Protein AF-A0A7S0CGD3-F1 (afdb_monomer)

Nearest PDB structures (foldseek):
  7r5j-assembly1_H0  TM=9.136E-01  e=5.648E-04  Homo sapiens

InterPro domains:
  IPR024864 Nucleoporin Nup54/Nup57/Nup44 [PTHR13000] (6-231)
  IPR025712 Nucleoporin Nup54, alpha-helical domain [PF13874] (121-231)

Radius of gyration: 40.51 Å; Cα contacts (8 Å, |Δi|>4): 78; chains: 1; bounding box: 110×52×101 Å

Organism: NCBI:txid420281

Mean predicted aligned error: 19.13 Å

Solvent-accessible surface area (backbone atoms only — not comparable to full-atom values): 14621 Å² total; per-residue (Å²): 137,85,85,85,88,85,89,81,89,81,85,83,82,87,81,84,87,88,90,81,83,90,80,84,90,82,82,88,86,86,87,83,92,80,84,87,78,93,67,73,64,68,62,56,55,54,52,52,51,53,54,52,51,50,50,53,51,52,51,51,52,51,50,51,53,51,50,51,51,50,49,50,57,60,68,69,49,79,82,76,82,65,81,85,59,99,79,70,66,65,77,80,64,90,49,61,45,81,44,76,44,55,39,82,84,38,83,89,53,56,44,70,40,41,71,69,68,76,44,81,79,58,88,72,56,55,72,65,62,51,53,49,45,64,73,67,47,94,44,62,81,52,39,38,77,40,81,38,60,46,67,66,50,48,49,55,48,51,52,52,52,51,54,50,51,53,52,52,50,55,52,52,52,52,50,52,48,52,51,52,52,49,54,52,49,50,53,54,51,53,52,52,52,50,51,52,52,51,50,51,54,51,51,51,52,52,49,52,54,50,53,51,53,52,49,54,63,71,46,60,93,53,80,88,51,74,74,66,76,78,109

Secondary structure (DSSP, 8-state):
-PPPP-----------------------------PPP---HHHHHHHHHHHHHHHHHHHHHHHHHHHHHHHHHHHSS--------TT------TTEEEEEEEGGG-TTS-HHHHHTTSS---TTS-HHHHHHHHHT-S-TTTEEEEEEEHHHHHHHHHHHHHHHHHHHHHHHHHHHHHHHHHHHHHHHHHHHHHHHHHHHHHHHHHHHHHHHHHHHHHTTTSPPPHHHH--

Foldseek 3Di:
DDDDDDDDDDDDDDDDDDDDDDDDDDDDDDDDDDDDDPDDVVVVVVVVVVVVVVVVVVVVVVVVVVVVVVVCVVVVPDPPPDPDPPPDQPPDQVQKDKDKDFVVVPVVDQLVCLLVVNDDDDSNDDPVNSVVSSVPPPDSHTIDIDIQGDDVSVVVVVVVVVVVVVVVVVVVVVVVVVVVVVVVVVVVVVVVVVVVVVVVVVVVVVVVVVVVVVVCVVCPPPPDDPVNVVD

Sequence (231 aa):
PAPPSGLFGAPAIAAGMFGAAAATPAATQLQPQGALPSYNYAASYQLEQMHAEQRKQQEAAGLQASLSKLHAAYTATPTTITPPTPNATVPDSRFQAMVYDPSQSHPHLNPTNIAAGIEGRPPHVTPQAWSQSLATNPDPLTLLPICLVGANALQTRIASQQEQALVLKSYLEKLREAVGQLQQSTRGSEVMVGEIQEEGSRGRRRLLTVMKKVEVLRCLNLPLTQGEMEL

Structure (mmCIF, N/CA/C/O backbone):
data_AF-A0A7S0CGD3-F1
#
_entry.id   AF-A0A7S0CGD3-F1
#
loop_
_atom_site.group_PDB
_atom_site.id
_atom_site.type_symbol
_atom_site.label_atom_id
_atom_site.label_alt_id
_atom_site.label_comp_id
_atom_site.label_asym_id
_atom_site.label_entity_id
_atom_site.label_seq_id
_atom_site.pdbx_PDB_ins_code
_atom_site.Cartn_x
_atom_site.Cartn_y
_atom_site.Cartn_z
_atom_site.occupancy
_atom_site.B_iso_or_equiv
_atom_site.auth_seq_id
_atom_site.auth_comp_id
_atom_site.auth_asym_id
_atom_site.auth_atom_id
_atom_site.pdbx_PDB_model_num
ATOM 1 N N . PRO A 1 1 ? 23.145 14.291 26.134 1.00 42.84 1 PRO A N 1
ATOM 2 C CA . PRO A 1 1 ? 23.072 14.781 24.735 1.00 42.84 1 PRO A CA 1
ATOM 3 C C . PRO A 1 1 ? 23.475 13.632 23.808 1.00 42.84 1 PRO A C 1
ATOM 5 O O . PRO A 1 1 ? 24.596 13.147 23.910 1.00 42.84 1 PRO A O 1
ATOM 8 N N . ALA A 1 2 ? 22.521 13.111 23.038 1.00 43.41 2 ALA A N 1
ATOM 9 C CA . ALA A 1 2 ? 22.690 11.946 22.172 1.00 43.41 2 ALA A CA 1
ATOM 10 C C . ALA A 1 2 ? 23.384 12.313 20.845 1.00 43.41 2 ALA A C 1
ATOM 12 O O . ALA A 1 2 ? 23.150 13.417 20.349 1.00 43.41 2 ALA A O 1
ATOM 13 N N . PRO A 1 3 ? 24.178 11.414 20.235 1.00 57.06 3 PRO A N 1
ATOM 14 C CA . PRO A 1 3 ? 24.575 11.548 18.840 1.00 57.06 3 PRO A CA 1
ATOM 15 C C . PRO A 1 3 ? 23.521 10.931 17.891 1.00 57.06 3 PRO A C 1
ATOM 17 O O . PRO A 1 3 ? 22.864 9.951 18.254 1.00 57.06 3 PRO A O 1
ATOM 20 N N . PRO A 1 4 ? 23.347 11.495 16.681 1.00 60.84 4 PRO A N 1
ATOM 21 C CA . PRO A 1 4 ? 22.324 11.088 15.729 1.00 60.84 4 PRO A CA 1
ATOM 22 C C . PRO A 1 4 ? 22.743 9.892 14.864 1.00 60.84 4 PRO A C 1
ATOM 24 O O . PRO A 1 4 ? 23.895 9.718 14.472 1.00 60.84 4 PRO A O 1
ATOM 27 N N . SER A 1 5 ? 21.730 9.101 14.545 1.00 52.91 5 SER A N 1
ATOM 28 C CA . SER A 1 5 ? 21.680 7.951 13.650 1.00 52.91 5 SER A CA 1
ATOM 29 C C . SER A 1 5 ? 21.994 8.289 12.185 1.00 52.91 5 SER A C 1
ATOM 31 O O . SER A 1 5 ? 21.310 9.105 11.570 1.00 52.91 5 SER A O 1
ATOM 33 N N . GLY A 1 6 ? 22.980 7.584 11.619 1.00 48.28 6 GLY A N 1
ATOM 34 C CA . GLY A 1 6 ? 23.249 7.482 10.184 1.00 48.28 6 GLY A CA 1
ATOM 35 C C . GLY A 1 6 ? 22.645 6.198 9.614 1.00 48.28 6 GLY A C 1
ATOM 36 O O . GLY A 1 6 ? 23.091 5.093 9.907 1.00 48.28 6 GLY A O 1
ATOM 37 N N . LEU A 1 7 ? 21.595 6.388 8.826 1.00 61.97 7 LEU A N 1
ATOM 38 C CA . LEU A 1 7 ? 20.806 5.421 8.075 1.00 61.97 7 LEU A CA 1
ATOM 39 C C . LEU A 1 7 ? 21.461 5.221 6.697 1.00 61.97 7 LEU A C 1
ATOM 41 O O . LEU A 1 7 ? 21.345 6.135 5.898 1.00 61.97 7 LEU A O 1
ATOM 45 N N . PHE A 1 8 ? 22.154 4.103 6.430 1.00 45.03 8 PHE A N 1
ATOM 46 C CA . PHE A 1 8 ? 22.307 3.449 5.106 1.00 45.03 8 PHE A CA 1
ATOM 47 C C . PHE A 1 8 ? 23.298 2.263 5.188 1.00 45.03 8 PHE A C 1
ATOM 49 O O . PHE A 1 8 ? 24.471 2.454 5.489 1.00 45.03 8 PHE A O 1
ATOM 56 N N . GLY A 1 9 ? 22.830 1.056 4.840 1.00 40.91 9 GLY A N 1
ATOM 57 C CA . GLY A 1 9 ? 23.658 -0.038 4.308 1.00 40.91 9 GLY A CA 1
ATOM 58 C C . GLY A 1 9 ? 24.144 -1.121 5.283 1.00 40.91 9 GLY A C 1
ATOM 59 O O . GLY A 1 9 ? 25.171 -0.967 5.930 1.00 40.91 9 GLY A O 1
ATOM 60 N N . ALA A 1 10 ? 23.494 -2.288 5.262 1.00 42.44 10 ALA A N 1
ATOM 61 C CA . ALA A 1 10 ? 24.144 -3.562 5.575 1.00 42.44 10 ALA A CA 1
ATOM 62 C C . ALA A 1 10 ? 23.732 -4.607 4.519 1.00 42.44 10 ALA A C 1
ATOM 64 O O . ALA A 1 10 ? 22.531 -4.779 4.297 1.00 42.44 10 ALA A O 1
ATOM 65 N N . PRO A 1 11 ? 24.674 -5.298 3.849 1.00 48.03 11 PRO A N 1
ATOM 66 C CA . PRO A 1 11 ? 24.356 -6.484 3.066 1.00 48.03 11 PRO A CA 1
ATOM 67 C C . PRO A 1 11 ? 24.113 -7.678 4.000 1.00 48.03 11 PRO A C 1
ATOM 69 O O . PRO A 1 11 ? 24.858 -7.911 4.952 1.00 48.03 11 PRO A O 1
ATOM 72 N N . ALA A 1 12 ? 23.051 -8.431 3.720 1.00 38.22 12 ALA A N 1
ATOM 73 C CA . ALA A 1 12 ? 22.699 -9.652 4.428 1.00 38.22 12 ALA A CA 1
ATOM 74 C C . ALA A 1 12 ? 23.759 -10.742 4.193 1.00 38.22 12 ALA A C 1
ATOM 76 O O . ALA A 1 12 ? 24.042 -11.114 3.055 1.00 38.22 12 ALA A O 1
ATOM 77 N N . ILE A 1 13 ? 24.320 -11.275 5.279 1.00 39.69 13 ILE A N 1
ATOM 78 C CA . ILE A 1 13 ? 25.142 -12.485 5.255 1.00 39.69 13 ILE A CA 1
ATOM 79 C C . ILE A 1 13 ? 24.176 -13.671 5.218 1.00 39.69 13 ILE A C 1
ATOM 81 O O . ILE A 1 13 ? 23.498 -13.967 6.201 1.00 39.69 13 ILE A O 1
ATOM 85 N N . ALA A 1 14 ? 24.092 -14.327 4.063 1.00 38.09 14 ALA A N 1
ATOM 86 C CA . ALA A 1 14 ? 23.392 -15.591 3.901 1.00 38.09 14 ALA A CA 1
ATOM 87 C C . ALA A 1 14 ? 24.209 -16.705 4.575 1.00 38.09 14 ALA A C 1
ATOM 89 O O . ALA A 1 14 ? 25.249 -17.122 4.071 1.00 38.09 14 ALA A O 1
ATOM 90 N N . ALA A 1 15 ? 23.739 -17.168 5.731 1.00 39.28 15 ALA A N 1
ATOM 91 C CA . ALA A 1 15 ? 24.210 -18.385 6.374 1.00 39.28 15 ALA A CA 1
ATOM 92 C C . ALA A 1 15 ? 23.192 -19.500 6.107 1.00 39.28 15 ALA A C 1
ATOM 94 O O . ALA A 1 15 ? 22.044 -19.400 6.538 1.00 39.28 15 ALA A O 1
ATOM 95 N N . GLY A 1 16 ? 23.607 -20.563 5.413 1.00 35.53 16 GLY A N 1
ATOM 96 C CA . GLY A 1 16 ? 22.806 -21.779 5.338 1.00 35.53 16 GLY A CA 1
ATOM 97 C C . GLY A 1 16 ? 23.205 -22.777 4.255 1.00 35.53 16 GLY A C 1
ATOM 98 O O . GLY A 1 16 ? 22.892 -22.575 3.089 1.00 35.53 16 GLY A O 1
ATOM 99 N N . MET A 1 17 ? 23.696 -23.929 4.727 1.00 47.47 17 MET A N 1
ATOM 100 C CA . MET A 1 17 ? 23.379 -25.280 4.230 1.00 47.47 17 MET A CA 1
ATOM 101 C C . MET A 1 17 ? 24.438 -25.991 3.358 1.00 47.47 17 MET A C 1
ATOM 103 O O . MET A 1 17 ? 24.991 -25.415 2.433 1.00 47.47 17 MET A O 1
ATOM 107 N N . PHE A 1 18 ? 24.631 -27.28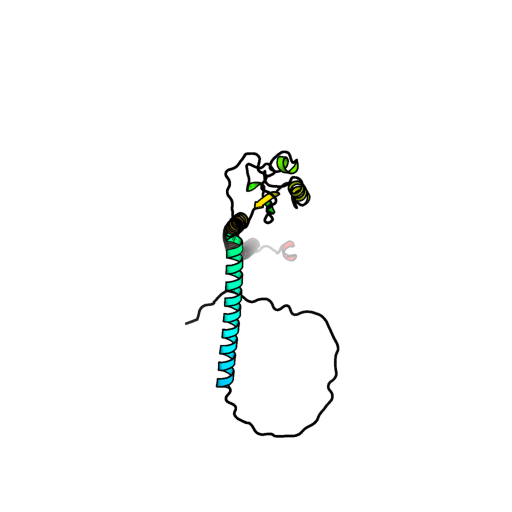6 3.672 1.00 36.31 18 PHE A N 1
ATOM 108 C CA . PHE A 1 18 ? 25.697 -28.248 3.306 1.00 36.31 18 PHE A CA 1
ATOM 109 C C . PHE A 1 18 ? 27.005 -28.089 4.107 1.00 36.31 18 PHE A C 1
ATOM 111 O O . PHE A 1 18 ? 27.676 -27.078 4.007 1.00 36.31 18 PHE A O 1
ATOM 118 N N . GLY A 1 19 ? 27.476 -29.016 4.946 1.00 31.94 19 GLY A N 1
ATOM 119 C CA . GLY A 1 19 ? 27.134 -30.418 5.182 1.00 31.94 19 GLY A CA 1
ATOM 120 C C . GLY A 1 19 ? 28.403 -31.263 5.055 1.00 31.94 19 GLY A C 1
ATOM 121 O O . GLY A 1 19 ? 28.699 -31.684 3.948 1.00 31.94 19 GLY A O 1
ATOM 122 N N . ALA A 1 20 ? 29.147 -31.501 6.146 1.00 33.19 20 ALA A N 1
ATOM 123 C CA . ALA A 1 20 ? 30.110 -32.608 6.245 1.00 33.19 20 ALA A CA 1
ATOM 124 C C . ALA A 1 20 ? 30.668 -32.792 7.672 1.00 33.19 20 ALA A C 1
ATOM 126 O O . ALA A 1 20 ? 31.332 -31.916 8.211 1.00 33.19 20 ALA A O 1
ATOM 127 N N . ALA A 1 21 ? 30.392 -33.986 8.201 1.00 34.03 21 ALA A N 1
ATOM 128 C CA . ALA A 1 21 ? 31.247 -34.875 8.991 1.00 34.03 21 ALA A CA 1
ATOM 129 C C . ALA A 1 21 ? 31.939 -34.380 10.278 1.00 34.03 21 ALA A C 1
ATOM 131 O O . ALA A 1 21 ? 32.858 -33.568 10.291 1.00 34.03 21 ALA A O 1
ATOM 132 N N . ALA A 1 22 ? 31.532 -35.043 11.360 1.00 35.66 22 ALA A N 1
ATOM 133 C CA . ALA A 1 22 ? 32.156 -35.077 12.668 1.00 35.66 22 ALA A CA 1
ATOM 134 C C . ALA A 1 22 ? 33.590 -35.637 12.642 1.00 35.66 22 ALA A C 1
ATOM 136 O O . ALA A 1 22 ? 33.865 -36.626 11.962 1.00 35.66 22 ALA A O 1
ATOM 137 N N . ALA A 1 23 ? 34.456 -35.075 13.487 1.00 34.66 23 ALA A N 1
ATOM 138 C CA . ALA A 1 23 ? 35.654 -35.741 13.983 1.00 34.66 23 ALA A CA 1
ATOM 139 C C . ALA A 1 23 ? 35.803 -35.484 15.493 1.00 34.66 23 ALA A C 1
ATOM 141 O O . ALA A 1 23 ? 35.792 -34.351 15.969 1.00 34.66 23 ALA A O 1
ATOM 142 N N . THR A 1 24 ? 35.880 -36.590 16.222 1.00 37.69 24 THR A N 1
ATOM 143 C CA . THR A 1 24 ? 36.067 -36.780 17.665 1.00 37.69 24 THR A CA 1
ATOM 144 C C . THR A 1 24 ? 37.388 -36.164 18.168 1.00 37.69 24 THR A C 1
ATOM 146 O O . THR A 1 24 ? 38.373 -36.198 17.429 1.00 37.69 24 THR A O 1
ATOM 149 N N . PRO A 1 25 ? 37.479 -35.656 19.416 1.00 38.94 25 PRO A N 1
ATOM 150 C CA . PRO A 1 25 ? 38.732 -35.138 19.964 1.00 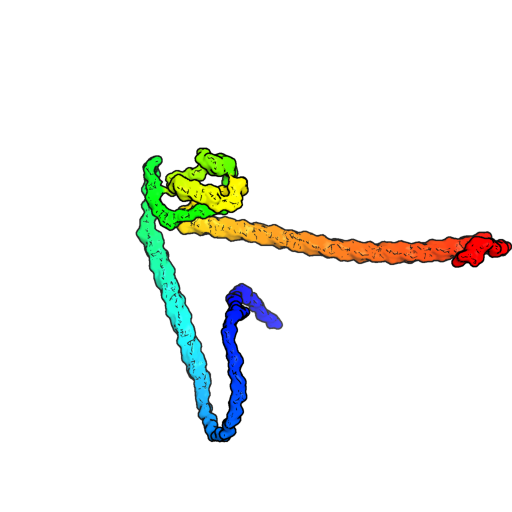38.94 25 PRO A CA 1
ATOM 151 C C . PRO A 1 25 ? 39.598 -36.271 20.539 1.00 38.94 25 PRO A C 1
ATOM 153 O O . PRO A 1 25 ? 39.115 -37.101 21.310 1.00 38.94 25 PRO A O 1
ATOM 156 N N . ALA A 1 26 ? 40.887 -36.285 20.196 1.00 33.44 26 ALA A N 1
ATOM 157 C CA . ALA A 1 26 ? 41.906 -37.094 20.861 1.00 33.44 26 ALA A CA 1
ATOM 158 C C . ALA A 1 26 ? 42.782 -36.205 21.756 1.00 33.44 26 ALA A C 1
ATOM 160 O O . ALA A 1 26 ? 43.038 -35.039 21.465 1.00 33.44 26 ALA A O 1
ATOM 161 N N . ALA A 1 27 ? 43.172 -36.784 22.883 1.00 35.44 27 ALA A N 1
ATOM 162 C CA . ALA A 1 27 ? 43.612 -36.127 24.097 1.00 35.44 27 ALA A CA 1
ATOM 163 C C . ALA A 1 27 ? 45.109 -35.746 24.133 1.00 35.44 27 ALA A C 1
ATOM 165 O O . ALA A 1 27 ? 45.952 -36.424 23.559 1.00 35.44 27 ALA A O 1
ATOM 166 N N . THR A 1 28 ? 45.379 -34.706 24.929 1.00 39.81 28 THR A N 1
ATOM 167 C CA . THR A 1 28 ? 46.508 -34.520 25.863 1.00 39.81 28 THR A CA 1
ATOM 168 C C . THR A 1 28 ? 47.954 -34.651 25.364 1.00 39.81 28 THR A C 1
ATOM 170 O O . THR A 1 28 ? 48.484 -35.749 25.234 1.00 39.81 28 THR A O 1
ATOM 173 N N . GLN A 1 29 ? 48.680 -33.524 25.379 1.00 37.94 29 GLN A N 1
ATOM 174 C CA . GLN A 1 29 ? 50.024 -33.485 25.967 1.00 37.94 29 GLN A CA 1
ATOM 175 C C . GLN A 1 29 ? 50.326 -32.110 26.584 1.00 37.94 29 GLN A C 1
ATOM 177 O O . GLN A 1 29 ? 50.056 -31.064 26.000 1.00 37.94 29 GLN A O 1
ATOM 182 N N . LEU A 1 30 ? 50.819 -32.153 27.820 1.00 36.34 30 LEU A N 1
ATOM 183 C CA . LEU A 1 30 ? 51.211 -31.034 28.673 1.00 36.34 30 LEU A CA 1
ATOM 184 C C . LEU A 1 30 ? 52.641 -30.556 28.363 1.00 36.34 30 LEU A C 1
ATOM 186 O O . LEU A 1 30 ? 53.456 -31.338 27.882 1.00 36.34 30 LEU A O 1
ATOM 190 N N . GLN A 1 31 ? 52.927 -29.341 28.866 1.00 44.12 31 GLN A N 1
ATOM 191 C CA . GLN A 1 31 ? 54.224 -28.791 29.326 1.00 44.12 31 GLN A CA 1
ATOM 192 C C . GLN A 1 31 ? 54.989 -27.810 28.384 1.00 44.12 31 GLN A C 1
ATOM 194 O O . GLN A 1 31 ? 54.706 -27.763 27.194 1.00 44.12 31 GLN A O 1
ATOM 199 N N . PRO A 1 32 ? 55.874 -26.924 28.913 1.00 50.44 32 PRO A N 1
ATOM 200 C CA . PRO A 1 32 ? 55.503 -25.613 29.473 1.00 50.44 32 PRO A CA 1
ATOM 201 C C . PRO A 1 32 ? 56.342 -24.416 28.941 1.00 50.44 32 PRO A C 1
ATOM 203 O O . PRO A 1 32 ? 57.351 -24.592 28.274 1.00 50.44 32 PRO A O 1
ATOM 206 N N . GLN A 1 33 ? 55.925 -23.201 29.332 1.00 45.66 33 GLN A N 1
ATOM 207 C CA . GLN A 1 33 ? 56.693 -21.944 29.493 1.00 45.66 33 GLN A CA 1
ATOM 208 C C . GLN A 1 33 ? 57.770 -21.561 28.449 1.00 45.66 33 GLN A C 1
ATOM 210 O O . GLN A 1 33 ? 58.895 -22.048 28.466 1.00 45.66 33 GLN A O 1
ATOM 215 N N . GLY A 1 34 ? 57.469 -20.509 27.677 1.00 34.62 34 GLY A N 1
ATOM 216 C CA . GLY A 1 34 ? 58.438 -19.693 26.942 1.00 34.62 34 GLY A CA 1
ATOM 217 C C . GLY A 1 34 ? 58.034 -18.216 26.993 1.00 34.62 34 GLY A C 1
ATOM 218 O O . GLY A 1 34 ? 56.860 -17.887 26.856 1.00 34.62 34 GLY A O 1
ATOM 219 N N . ALA A 1 35 ? 59.005 -17.356 27.281 1.00 36.81 35 ALA A N 1
ATOM 220 C CA . ALA A 1 35 ? 58.878 -15.957 27.674 1.00 36.81 35 ALA A CA 1
ATOM 221 C C . ALA A 1 35 ? 58.137 -15.037 26.681 1.00 36.81 35 ALA A C 1
ATOM 223 O O . ALA A 1 35 ? 58.213 -15.207 25.468 1.00 36.81 35 ALA A O 1
ATOM 224 N N . LEU A 1 36 ? 57.483 -14.007 27.230 1.00 38.94 36 LEU A N 1
ATOM 225 C CA . LEU A 1 36 ? 56.884 -12.885 26.502 1.00 38.94 36 LEU A CA 1
ATOM 226 C C . LEU A 1 36 ? 57.965 -11.969 25.900 1.00 38.94 36 LEU A C 1
ATOM 228 O O . LEU A 1 36 ? 58.757 -11.406 26.658 1.00 38.94 36 LEU A O 1
ATOM 232 N N . PRO A 1 37 ? 57.929 -11.682 24.589 1.00 48.28 37 PRO A N 1
ATOM 233 C CA . PRO A 1 37 ? 58.489 -10.466 24.035 1.00 48.28 37 PRO A CA 1
ATOM 234 C C . PRO A 1 37 ? 57.357 -9.445 23.860 1.00 48.28 37 PRO A C 1
ATOM 236 O O . PRO A 1 37 ? 56.381 -9.673 23.145 1.00 48.28 37 PRO A O 1
ATOM 239 N N . SER A 1 38 ? 57.484 -8.305 24.537 1.00 51.03 38 SER A N 1
ATOM 240 C CA . SER A 1 38 ? 56.649 -7.128 24.306 1.00 51.03 38 SER A CA 1
ATOM 241 C C . SER A 1 38 ? 56.924 -6.608 22.893 1.00 51.03 38 SER A C 1
ATOM 243 O O . SER A 1 38 ? 57.911 -5.910 22.660 1.00 51.03 38 SER A O 1
ATOM 245 N N . TYR A 1 39 ? 56.094 -7.011 21.930 1.00 53.97 39 TYR A N 1
ATOM 246 C CA . TYR A 1 39 ? 56.133 -6.479 20.575 1.00 53.97 39 TYR A CA 1
ATOM 247 C C . TYR A 1 39 ? 55.180 -5.294 20.438 1.00 53.97 39 TYR A C 1
ATOM 249 O O . TYR A 1 39 ? 54.069 -5.262 20.959 1.00 53.97 39 TYR A O 1
ATOM 257 N N . ASN A 1 40 ? 55.681 -4.293 19.732 1.00 61.34 40 ASN A N 1
ATOM 258 C CA . ASN A 1 40 ? 55.113 -2.981 19.486 1.00 61.34 40 ASN A CA 1
ATOM 259 C C . ASN A 1 40 ? 53.833 -3.077 18.617 1.00 61.34 40 ASN A C 1
ATOM 261 O O . ASN A 1 40 ? 53.883 -2.876 17.407 1.00 61.34 40 ASN A O 1
ATOM 265 N N . TYR A 1 41 ? 52.690 -3.426 19.223 1.00 57.09 41 TYR A N 1
ATOM 266 C CA . TYR A 1 41 ? 51.405 -3.651 18.531 1.00 57.09 41 TYR A CA 1
ATOM 267 C C . TYR A 1 41 ? 50.823 -2.404 17.843 1.00 57.09 41 TYR A C 1
ATOM 269 O O . TYR A 1 41 ? 50.020 -2.528 16.921 1.00 57.09 41 TYR A O 1
ATOM 277 N N . ALA A 1 42 ? 51.210 -1.197 18.263 1.00 60.25 42 ALA A N 1
ATOM 278 C CA . ALA A 1 42 ? 50.673 0.036 17.687 1.00 60.25 42 ALA A CA 1
ATOM 279 C C . ALA A 1 42 ? 51.184 0.287 16.255 1.00 60.25 42 ALA A C 1
ATOM 281 O O . ALA A 1 42 ? 50.425 0.735 15.398 1.00 60.25 42 ALA A O 1
ATOM 282 N N . ALA A 1 43 ? 52.449 -0.047 15.976 1.00 62.38 43 ALA A N 1
ATOM 283 C CA . ALA A 1 43 ? 53.073 0.226 14.682 1.00 62.38 43 ALA A CA 1
ATOM 284 C C . ALA A 1 43 ? 52.568 -0.707 13.566 1.00 62.38 43 ALA A C 1
ATOM 286 O O . ALA A 1 43 ? 52.383 -0.266 12.432 1.00 62.38 43 ALA A O 1
ATOM 287 N N . SER A 1 44 ? 52.297 -1.980 13.878 1.00 67.69 44 SER A N 1
ATOM 288 C CA . SER A 1 44 ? 51.753 -2.941 12.907 1.00 67.69 44 SER A CA 1
ATOM 289 C C . SER A 1 44 ? 50.312 -2.609 12.518 1.00 67.69 44 SER A C 1
ATOM 291 O O . SER A 1 44 ? 49.967 -2.668 11.340 1.00 67.69 44 SER A O 1
ATOM 293 N N . TYR A 1 45 ? 49.495 -2.172 13.481 1.00 72.75 45 TYR A N 1
ATOM 294 C CA . TYR A 1 45 ? 48.106 -1.784 13.229 1.00 72.75 45 TYR A CA 1
ATOM 295 C C . TYR A 1 45 ? 48.003 -0.546 12.326 1.00 72.75 45 TYR A C 1
ATOM 297 O O . TYR A 1 45 ? 47.135 -0.461 11.459 1.00 72.75 45 TYR A O 1
ATOM 305 N N . GLN A 1 46 ? 48.919 0.410 12.497 1.00 77.44 46 GLN A N 1
ATOM 306 C CA . GLN A 1 46 ? 48.955 1.640 11.707 1.00 77.44 46 GLN A CA 1
ATOM 307 C C . GLN A 1 46 ? 49.405 1.385 10.258 1.00 77.44 46 GLN A C 1
ATOM 309 O O . GLN A 1 46 ? 48.862 1.977 9.324 1.00 77.44 46 GLN A O 1
ATOM 314 N N . LEU A 1 47 ? 50.342 0.452 10.058 1.00 80.19 47 LEU A N 1
ATOM 315 C CA . LEU A 1 47 ? 50.763 0.016 8.726 1.00 80.19 47 LEU A CA 1
ATOM 316 C C . LEU A 1 47 ? 49.620 -0.704 7.985 1.00 80.19 47 LEU A C 1
ATOM 318 O O . LEU A 1 47 ? 49.384 -0.455 6.805 1.00 80.19 47 LEU A O 1
ATOM 322 N N . GLU A 1 48 ? 48.862 -1.552 8.683 1.00 82.88 48 GLU A N 1
ATOM 323 C CA . GLU A 1 48 ? 47.754 -2.301 8.085 1.00 82.88 48 GLU A CA 1
ATOM 324 C C . GLU A 1 48 ? 46.571 -1.401 7.686 1.00 82.88 48 GLU A C 1
ATOM 326 O O . GLU A 1 48 ? 45.981 -1.594 6.618 1.00 82.88 48 GLU A O 1
ATOM 331 N N . GLN A 1 49 ? 46.282 -0.353 8.467 1.00 82.25 49 GLN A N 1
ATOM 332 C CA . GLN A 1 49 ? 45.294 0.670 8.098 1.00 82.25 49 GLN A CA 1
ATOM 333 C C . GLN A 1 49 ? 45.699 1.439 6.836 1.00 82.25 49 GLN A C 1
ATOM 335 O O . GLN A 1 49 ? 44.879 1.603 5.932 1.00 82.25 49 GLN A O 1
ATOM 340 N N . MET A 1 50 ? 46.972 1.832 6.723 1.00 80.31 50 MET A N 1
ATOM 341 C CA . MET A 1 50 ? 47.485 2.525 5.537 1.00 80.31 50 MET A CA 1
ATOM 342 C C . MET A 1 50 ? 47.368 1.652 4.275 1.00 80.31 50 MET A C 1
ATOM 344 O O . MET A 1 50 ? 46.914 2.115 3.230 1.00 80.31 50 MET A 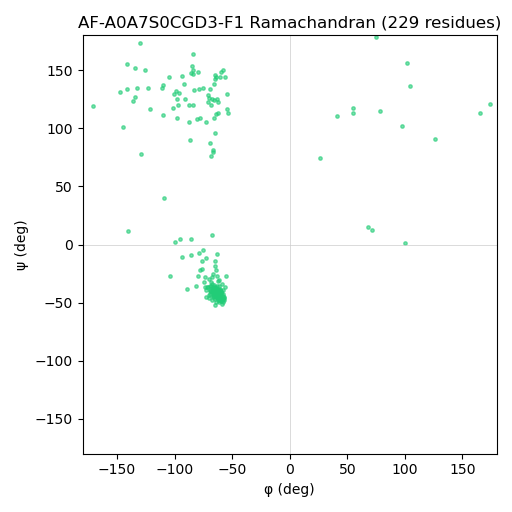O 1
ATOM 348 N N . HIS A 1 51 ? 47.696 0.359 4.374 1.00 85.94 51 HIS A N 1
ATOM 349 C CA . HIS A 1 51 ? 47.557 -0.586 3.261 1.00 85.94 51 HIS A CA 1
ATOM 350 C C . HIS A 1 51 ? 46.086 -0.862 2.896 1.00 85.94 51 HIS A C 1
ATOM 352 O O . HIS A 1 51 ? 45.766 -1.122 1.732 1.00 85.94 51 HIS A O 1
ATOM 358 N N . ALA A 1 52 ? 45.172 -0.831 3.870 1.00 84.12 52 ALA A N 1
ATOM 359 C CA . ALA A 1 52 ? 43.738 -0.963 3.619 1.00 84.12 52 ALA A CA 1
ATOM 360 C C . ALA A 1 52 ? 43.173 0.265 2.886 1.00 84.12 52 ALA A C 1
ATOM 362 O O . ALA A 1 52 ? 42.404 0.114 1.936 1.00 84.12 52 ALA A O 1
ATOM 363 N N . GLU A 1 53 ? 43.580 1.474 3.275 1.00 85.56 53 GLU A N 1
ATOM 364 C CA . GLU A 1 53 ? 43.190 2.707 2.583 1.00 85.56 53 GLU A CA 1
ATOM 365 C C . GLU A 1 53 ? 43.780 2.789 1.176 1.00 85.56 53 GLU A C 1
ATOM 367 O O . GLU A 1 53 ? 43.073 3.149 0.234 1.00 85.56 53 GLU A O 1
ATOM 372 N N . GLN A 1 54 ? 45.036 2.377 0.998 1.00 87.56 54 GLN A N 1
ATOM 373 C CA . GLN A 1 54 ? 45.672 2.357 -0.314 1.00 87.56 54 GLN A CA 1
ATOM 374 C C . GLN A 1 54 ? 44.970 1.390 -1.278 1.00 87.56 54 GLN A C 1
ATOM 376 O O . GLN A 1 54 ? 44.759 1.738 -2.440 1.00 87.56 54 GLN A O 1
ATOM 381 N N . ARG A 1 55 ? 44.524 0.217 -0.798 1.00 83.06 55 ARG A N 1
ATOM 382 C CA . ARG A 1 55 ? 43.691 -0.706 -1.591 1.00 83.06 55 ARG A CA 1
ATOM 383 C C . ARG A 1 55 ? 42.360 -0.073 -1.990 1.00 83.06 55 ARG A C 1
ATOM 385 O O . ARG A 1 55 ? 42.015 -0.103 -3.167 1.00 83.06 55 ARG A O 1
ATOM 392 N N . LYS A 1 56 ? 41.668 0.590 -1.057 1.00 85.81 56 LYS A N 1
ATOM 393 C CA . LYS A 1 56 ? 40.417 1.309 -1.362 1.00 85.81 56 LYS A CA 1
ATOM 394 C C . LYS A 1 56 ? 40.615 2.401 -2.414 1.00 85.81 56 LYS A C 1
ATOM 396 O O . LYS A 1 56 ? 39.777 2.555 -3.296 1.00 85.81 56 LYS A O 1
ATOM 401 N N . GLN A 1 57 ? 41.715 3.152 -2.344 1.00 85.88 57 GLN A N 1
ATOM 402 C CA . GLN A 1 57 ? 42.017 4.198 -3.326 1.00 85.88 57 GLN A CA 1
ATOM 403 C C . GLN A 1 57 ? 42.353 3.618 -4.703 1.00 85.88 57 GLN A C 1
ATOM 405 O O . GLN A 1 57 ? 41.901 4.156 -5.711 1.00 85.88 57 GLN A O 1
ATOM 410 N N . GLN A 1 58 ? 43.100 2.511 -4.761 1.00 87.31 58 GLN A N 1
ATOM 411 C CA . GLN A 1 58 ? 43.399 1.817 -6.018 1.00 87.31 58 GLN A CA 1
ATOM 412 C C . GLN A 1 58 ? 42.134 1.245 -6.665 1.00 87.31 58 GLN A C 1
ATOM 414 O O . GLN A 1 58 ? 41.940 1.400 -7.871 1.00 87.31 58 GLN A O 1
ATOM 419 N N . GLU A 1 59 ? 41.243 0.650 -5.870 1.00 86.50 59 GLU A N 1
ATOM 420 C CA . GLU A 1 59 ? 39.943 0.166 -6.340 1.00 86.50 59 GLU A CA 1
ATOM 421 C C . GLU A 1 59 ? 39.066 1.320 -6.844 1.00 86.50 59 GLU A C 1
ATOM 423 O O . GLU A 1 59 ? 38.522 1.240 -7.946 1.00 86.50 59 GLU A O 1
ATOM 428 N N . ALA A 1 60 ? 38.987 2.431 -6.104 1.00 88.62 60 ALA A N 1
ATOM 429 C CA . ALA A 1 60 ? 38.232 3.613 -6.517 1.00 88.62 60 ALA A CA 1
ATOM 430 C C . ALA A 1 60 ? 38.784 4.241 -7.808 1.00 88.62 60 ALA A C 1
ATOM 432 O O . ALA A 1 60 ? 38.012 4.582 -8.705 1.00 88.62 60 ALA A O 1
ATOM 433 N N . ALA A 1 61 ? 40.109 4.342 -7.942 1.00 90.12 61 ALA A N 1
ATOM 434 C CA . ALA A 1 61 ? 40.757 4.843 -9.152 1.00 90.12 61 ALA A CA 1
ATOM 435 C C . ALA A 1 61 ? 40.526 3.908 -10.351 1.00 90.12 61 ALA A C 1
ATOM 437 O O . ALA A 1 61 ? 40.252 4.378 -11.456 1.00 90.12 61 ALA A O 1
ATOM 438 N N . GLY A 1 62 ? 40.571 2.589 -10.135 1.00 90.00 62 GLY A N 1
ATOM 439 C CA . GLY A 1 62 ? 40.247 1.590 -11.155 1.00 90.00 62 GLY A CA 1
ATOM 440 C C . GLY A 1 62 ? 38.795 1.692 -11.625 1.00 90.00 62 GLY A C 1
ATOM 441 O O . GLY A 1 62 ? 38.528 1.714 -12.829 1.00 90.00 62 GLY A O 1
ATOM 442 N N . LEU A 1 63 ? 37.857 1.850 -10.686 1.00 87.75 63 LEU A N 1
ATOM 443 C CA . LEU A 1 63 ? 36.448 2.081 -10.997 1.00 87.75 63 LEU A CA 1
ATOM 444 C C . LEU A 1 63 ? 36.258 3.386 -11.773 1.00 87.75 63 LEU A C 1
ATOM 446 O O . LEU A 1 63 ? 35.588 3.386 -12.806 1.00 87.75 63 LEU A O 1
ATOM 450 N N . GLN A 1 64 ? 36.904 4.474 -11.357 1.00 90.31 64 GLN A N 1
ATOM 451 C CA . GLN A 1 64 ? 36.811 5.762 -12.040 1.00 90.31 64 GLN A CA 1
ATOM 452 C C . GLN A 1 64 ? 37.385 5.710 -13.464 1.00 90.31 64 GLN A C 1
ATOM 454 O O . GLN A 1 64 ? 36.777 6.254 -14.387 1.00 90.31 64 GLN A O 1
ATOM 459 N N . ALA A 1 65 ? 38.506 5.013 -13.673 1.00 89.25 65 ALA A N 1
ATOM 460 C CA . ALA A 1 65 ? 39.084 4.801 -15.000 1.00 89.25 65 ALA A CA 1
ATOM 461 C C . ALA A 1 65 ? 38.182 3.934 -15.895 1.00 89.25 65 ALA A C 1
ATOM 463 O O . ALA A 1 65 ? 38.052 4.186 -17.094 1.00 89.25 65 ALA A O 1
ATOM 464 N N . SER A 1 66 ? 37.518 2.926 -15.322 1.00 87.50 66 SER A N 1
ATOM 465 C CA . SER A 1 66 ? 36.552 2.109 -16.063 1.00 87.50 66 SER A CA 1
ATOM 466 C C . SER A 1 66 ? 35.311 2.916 -16.467 1.00 87.50 66 SER A C 1
ATOM 468 O O . SER A 1 66 ? 34.874 2.829 -17.615 1.00 87.50 66 SER A O 1
ATOM 470 N N . LEU A 1 67 ? 34.805 3.772 -15.571 1.00 85.44 67 LEU A N 1
ATOM 471 C CA . LEU A 1 67 ? 33.674 4.660 -15.836 1.00 85.44 67 LEU A CA 1
ATOM 472 C C . LEU A 1 67 ? 34.009 5.704 -16.897 1.00 85.44 67 LEU A C 1
ATOM 474 O O . LEU A 1 67 ? 33.206 5.925 -17.800 1.00 85.44 67 LEU A O 1
ATOM 478 N N . SER A 1 68 ? 35.192 6.318 -16.835 1.00 88.94 68 SER A N 1
ATOM 479 C CA . SER A 1 68 ? 35.607 7.305 -17.834 1.00 88.94 68 SER A CA 1
ATOM 480 C C . SER A 1 68 ? 35.809 6.673 -19.211 1.00 88.94 68 SER A C 1
ATOM 482 O O . SER A 1 68 ? 35.403 7.259 -20.213 1.00 88.94 68 SER A O 1
ATOM 484 N N . LYS A 1 69 ? 36.344 5.446 -19.278 1.00 88.56 69 LYS A N 1
ATOM 485 C CA . LYS A 1 69 ? 36.454 4.676 -20.525 1.00 88.56 69 LYS A CA 1
ATOM 486 C C . LYS A 1 69 ? 35.084 4.332 -21.109 1.00 88.56 69 LYS A C 1
ATOM 488 O O . LYS A 1 69 ? 34.897 4.446 -22.319 1.00 88.56 69 LYS A O 1
ATOM 493 N N . LEU A 1 70 ? 34.128 3.935 -20.269 1.00 79.94 70 LEU A N 1
ATOM 494 C CA . LEU A 1 70 ? 32.761 3.635 -20.697 1.00 79.94 70 LEU A CA 1
ATOM 495 C C . LEU A 1 70 ? 32.060 4.906 -21.192 1.00 79.94 70 LEU A C 1
ATOM 497 O O . LEU A 1 70 ? 31.469 4.902 -22.268 1.00 79.94 70 LEU A O 1
ATOM 501 N N . HIS A 1 71 ? 32.215 6.012 -20.465 1.00 80.81 71 HIS A N 1
ATOM 502 C CA . HIS A 1 71 ? 31.700 7.315 -20.868 1.00 80.81 71 HIS A CA 1
ATOM 503 C C . HIS A 1 71 ? 32.300 7.777 -22.202 1.00 80.81 71 HIS A C 1
ATOM 505 O O . HIS A 1 71 ? 31.560 8.185 -23.088 1.00 80.81 71 HIS A O 1
ATOM 511 N N . ALA A 1 72 ? 33.615 7.645 -22.392 1.00 81.38 72 ALA A N 1
ATOM 512 C CA . ALA A 1 72 ? 34.277 7.979 -23.651 1.00 81.38 72 ALA A CA 1
ATOM 513 C C . ALA A 1 72 ? 33.806 7.092 -24.816 1.00 81.38 72 ALA A C 1
ATOM 515 O O . ALA A 1 72 ? 33.600 7.589 -25.918 1.00 81.38 72 ALA A O 1
ATOM 516 N N . ALA A 1 73 ? 33.586 5.793 -24.588 1.00 76.62 73 ALA A N 1
ATOM 517 C CA . ALA A 1 73 ? 33.025 4.899 -25.603 1.00 76.62 73 ALA A CA 1
ATOM 518 C C . ALA A 1 73 ? 31.575 5.269 -25.968 1.00 76.62 73 ALA A C 1
ATOM 520 O O . ALA A 1 73 ? 31.177 5.158 -27.129 1.00 76.62 73 ALA A O 1
ATOM 521 N N . TYR A 1 74 ? 30.804 5.743 -24.987 1.00 68.12 74 TYR A N 1
ATOM 522 C CA . TYR A 1 74 ? 29.430 6.201 -25.170 1.00 68.12 74 TYR A CA 1
ATOM 523 C C . TYR A 1 74 ? 29.347 7.554 -25.896 1.00 68.12 74 TYR A C 1
ATOM 525 O O . TYR A 1 74 ? 28.492 7.738 -26.754 1.00 68.12 74 TYR A O 1
ATOM 533 N N . THR A 1 75 ? 30.244 8.500 -25.609 1.00 65.94 75 THR A N 1
ATOM 534 C CA . THR A 1 75 ? 30.264 9.809 -26.287 1.00 65.94 75 THR A CA 1
ATOM 535 C C . THR A 1 75 ? 30.921 9.761 -27.664 1.00 65.94 75 THR A C 1
ATOM 537 O O . THR A 1 75 ? 30.576 10.560 -28.531 1.00 65.94 75 THR A O 1
ATOM 540 N N . ALA A 1 76 ? 31.844 8.822 -27.891 1.00 53.72 76 ALA A N 1
ATOM 541 C CA . ALA A 1 76 ? 32.482 8.605 -29.187 1.00 53.72 76 ALA A CA 1
ATOM 542 C C . ALA A 1 76 ? 31.609 7.814 -30.173 1.00 53.72 76 ALA A C 1
ATOM 544 O O . ALA A 1 76 ? 31.981 7.695 -31.339 1.00 53.72 76 ALA A O 1
ATOM 545 N N . THR A 1 77 ? 30.462 7.272 -29.744 1.00 49.78 77 THR A N 1
ATOM 546 C CA . THR A 1 77 ? 29.467 6.747 -30.682 1.00 49.78 77 THR A CA 1
ATOM 547 C C . THR A 1 77 ? 28.712 7.942 -31.267 1.00 49.78 77 THR A C 1
ATOM 549 O O . THR A 1 77 ? 27.965 8.596 -30.536 1.00 49.78 77 THR A O 1
ATOM 552 N N . PRO A 1 78 ? 28.906 8.287 -32.554 1.00 44.56 78 PRO A N 1
ATOM 553 C CA . PRO A 1 78 ? 28.236 9.436 -33.130 1.00 44.56 78 PRO A CA 1
ATOM 554 C C . PRO A 1 78 ? 26.730 9.180 -33.112 1.00 44.56 78 PRO A C 1
ATOM 556 O O . PRO A 1 78 ? 26.204 8.334 -33.833 1.00 44.56 78 PRO A O 1
ATOM 559 N N . THR A 1 79 ? 26.019 9.950 -32.295 1.00 46.41 79 THR A N 1
ATOM 560 C CA . THR A 1 79 ? 24.609 10.252 -32.516 1.00 46.41 79 THR A CA 1
ATOM 561 C C . THR A 1 79 ? 24.555 11.138 -33.755 1.00 46.41 79 THR A C 1
ATOM 563 O O . THR A 1 79 ? 24.431 12.357 -33.675 1.00 46.41 79 THR A O 1
ATOM 566 N N . THR A 1 80 ? 24.719 10.540 -34.937 1.00 38.81 80 THR A N 1
ATOM 567 C CA . THR A 1 80 ? 24.411 11.224 -36.189 1.00 38.81 80 THR A CA 1
ATOM 568 C C . THR A 1 80 ? 22.898 11.386 -36.239 1.00 38.81 80 THR A C 1
ATOM 570 O O . THR A 1 80 ? 22.174 10.559 -36.784 1.00 38.81 80 THR A O 1
ATOM 573 N N . ILE A 1 81 ? 22.424 12.479 -35.646 1.00 49.12 81 ILE A N 1
ATOM 574 C CA . ILE A 1 81 ? 21.132 13.083 -35.944 1.00 49.12 81 ILE A CA 1
ATOM 575 C C . ILE A 1 81 ? 21.261 13.598 -37.381 1.00 49.12 81 ILE A C 1
ATOM 577 O O . ILE A 1 81 ? 21.613 14.747 -37.629 1.00 49.12 81 ILE A O 1
ATOM 581 N N . THR A 1 82 ? 21.086 12.702 -38.350 1.00 39.19 82 THR A N 1
ATOM 582 C CA . THR A 1 82 ? 20.820 13.102 -39.731 1.00 39.19 82 THR A CA 1
ATOM 583 C C . THR A 1 82 ? 19.338 13.477 -39.792 1.00 39.19 82 THR A C 1
ATOM 585 O O . THR A 1 82 ? 18.519 12.754 -39.218 1.00 39.19 82 THR A O 1
ATOM 588 N N . PRO A 1 83 ? 18.965 14.611 -40.413 1.00 41.47 83 PRO A N 1
ATOM 589 C CA . PRO A 1 83 ? 17.562 14.987 -40.557 1.00 41.47 83 PRO A CA 1
ATOM 590 C C . PRO A 1 83 ? 16.791 13.859 -41.264 1.00 41.47 83 PRO A C 1
ATOM 592 O O . PRO A 1 83 ? 17.360 13.193 -42.136 1.00 41.47 83 PRO A O 1
ATOM 595 N N . PRO A 1 84 ? 15.521 13.614 -40.892 1.00 43.50 84 PRO A N 1
ATOM 596 C CA . PRO A 1 84 ? 14.788 12.450 -41.358 1.00 43.50 84 PRO A CA 1
ATOM 597 C C . PRO A 1 84 ? 14.572 12.547 -42.868 1.00 43.50 84 PRO A C 1
ATOM 599 O O . PRO A 1 84 ? 13.761 13.331 -43.355 1.00 43.50 84 PRO A O 1
ATOM 602 N N . THR A 1 85 ? 15.279 11.708 -43.619 1.00 42.41 85 THR A N 1
ATOM 603 C CA . THR A 1 85 ? 14.740 11.218 -44.884 1.00 42.41 85 THR A CA 1
ATOM 604 C C . THR A 1 85 ? 13.583 10.276 -44.535 1.00 42.41 85 THR A C 1
ATOM 606 O O . THR A 1 85 ? 13.743 9.430 -43.653 1.00 42.41 85 THR A O 1
ATOM 609 N N . PRO A 1 86 ? 12.413 10.384 -45.189 1.00 44.69 86 PRO A N 1
ATOM 610 C CA . PRO A 1 86 ? 11.185 9.687 -44.786 1.00 44.69 86 PRO A CA 1
ATOM 611 C C . PRO A 1 86 ? 11.222 8.152 -44.935 1.00 44.69 86 PRO A C 1
ATOM 613 O O . PRO A 1 86 ? 10.196 7.511 -44.761 1.00 44.69 86 PRO A O 1
ATOM 616 N N . ASN A 1 87 ? 12.381 7.556 -45.240 1.00 42.75 87 ASN A N 1
ATOM 617 C CA . ASN A 1 87 ? 12.545 6.121 -45.489 1.00 42.75 87 ASN A CA 1
ATOM 618 C C . ASN A 1 87 ? 13.832 5.507 -44.900 1.00 42.75 87 ASN A C 1
ATOM 620 O O . ASN A 1 87 ? 14.167 4.371 -45.228 1.00 42.75 87 ASN A O 1
ATOM 624 N N . ALA A 1 88 ? 14.566 6.212 -44.034 1.00 40.47 88 ALA A N 1
ATOM 625 C CA . ALA A 1 88 ? 15.741 5.639 -43.380 1.00 40.47 88 ALA A CA 1
ATOM 626 C C . ALA A 1 88 ? 15.327 4.885 -42.106 1.00 40.47 88 ALA A C 1
ATOM 628 O O . ALA A 1 88 ? 15.256 5.450 -41.015 1.00 40.47 88 ALA A O 1
ATOM 629 N N . THR A 1 89 ? 15.040 3.592 -42.247 1.00 47.19 89 THR A N 1
ATOM 630 C CA . THR A 1 89 ? 15.023 2.646 -41.126 1.00 47.19 89 THR A CA 1
ATOM 631 C C . THR A 1 89 ? 16.364 2.736 -40.405 1.00 47.19 89 THR A C 1
ATOM 633 O O . THR A 1 89 ? 17.395 2.406 -40.991 1.00 47.19 89 THR A O 1
ATOM 636 N N . VAL A 1 90 ? 16.364 3.219 -39.160 1.00 52.38 90 VAL A N 1
ATOM 637 C CA . VAL A 1 90 ? 17.555 3.208 -38.300 1.00 52.38 90 VAL A CA 1
ATOM 638 C C . VAL A 1 90 ? 18.051 1.759 -38.235 1.00 52.38 90 VAL A C 1
ATOM 640 O O . VAL A 1 90 ? 17.291 0.905 -37.775 1.00 52.38 90 VAL A O 1
ATOM 643 N N . PRO A 1 91 ? 19.262 1.448 -38.728 1.00 53.91 91 PRO A N 1
ATOM 644 C CA . PRO A 1 91 ? 19.758 0.083 -38.725 1.00 53.91 91 PRO A CA 1
ATOM 645 C C . PRO A 1 91 ? 20.019 -0.331 -37.275 1.00 53.91 91 PRO A C 1
ATOM 647 O O . PRO A 1 91 ? 20.782 0.328 -36.573 1.00 53.91 91 PRO A O 1
ATOM 650 N N . ASP A 1 92 ? 19.324 -1.379 -36.834 1.00 57.94 92 ASP A N 1
ATOM 651 C CA . ASP A 1 92 ? 19.562 -2.197 -35.641 1.00 57.94 92 ASP A CA 1
ATOM 652 C C . ASP A 1 92 ? 20.300 -1.496 -34.489 1.00 57.94 92 ASP A C 1
ATOM 654 O O . ASP A 1 92 ? 21.474 -1.751 -34.197 1.00 57.94 92 ASP A O 1
ATOM 658 N N . SER A 1 93 ? 19.595 -0.611 -33.778 1.00 64.56 93 SER A N 1
ATOM 659 C CA . SER A 1 93 ? 20.103 -0.127 -32.495 1.00 64.56 93 SER A CA 1
ATOM 660 C C . SER A 1 93 ? 20.228 -1.310 -31.533 1.00 64.56 93 SER A C 1
ATOM 662 O O . SER A 1 93 ? 19.229 -1.864 -31.079 1.00 64.56 93 SER A O 1
ATOM 664 N N . ARG A 1 94 ? 21.463 -1.671 -31.159 1.00 74.31 94 ARG A N 1
ATOM 665 C CA . ARG A 1 94 ? 21.741 -2.718 -30.150 1.00 74.31 94 ARG A CA 1
ATOM 666 C C . ARG A 1 94 ? 21.208 -2.380 -28.750 1.00 74.31 94 ARG A C 1
ATOM 668 O O . ARG A 1 94 ? 21.251 -3.227 -27.866 1.00 74.31 94 ARG A O 1
ATOM 675 N N . PHE A 1 95 ? 20.720 -1.156 -28.544 1.00 80.94 95 PHE A N 1
ATOM 676 C CA . PHE A 1 95 ? 20.145 -0.670 -27.288 1.00 80.94 95 PHE A CA 1
ATOM 677 C C . PHE A 1 95 ? 18.627 -0.486 -27.391 1.00 80.94 95 PHE A C 1
ATOM 679 O O . PHE A 1 95 ? 18.085 0.506 -26.901 1.00 80.94 95 PHE A O 1
ATOM 686 N N . GLN A 1 96 ? 17.956 -1.417 -28.067 1.00 84.94 96 GLN A N 1
ATOM 687 C CA . GLN A 1 96 ? 16.504 -1.479 -28.147 1.00 84.94 96 GLN A CA 1
ATOM 688 C C . GLN A 1 96 ? 15.970 -2.487 -27.128 1.00 84.94 96 GLN A C 1
ATOM 690 O O . GLN A 1 96 ? 16.377 -3.648 -27.127 1.00 84.94 96 GLN A O 1
ATOM 695 N N . ALA A 1 97 ? 15.051 -2.050 -26.271 1.00 87.19 97 ALA A N 1
ATOM 696 C CA . ALA A 1 97 ? 14.379 -2.915 -25.309 1.00 87.19 97 ALA A CA 1
ATOM 697 C C . ALA A 1 97 ? 12.869 -2.674 -25.342 1.00 87.19 97 ALA A C 1
ATOM 699 O O . ALA A 1 97 ? 12.416 -1.529 -25.343 1.00 87.19 97 ALA A O 1
ATOM 700 N N . MET A 1 98 ? 12.098 -3.761 -25.354 1.00 89.25 98 MET A N 1
ATOM 701 C CA . MET A 1 98 ? 10.641 -3.718 -25.253 1.00 89.25 98 MET A CA 1
ATOM 702 C C . MET A 1 98 ? 10.251 -3.805 -23.785 1.00 89.25 98 MET A C 1
ATOM 704 O O . MET A 1 98 ? 10.671 -4.726 -23.085 1.00 89.25 98 MET A O 1
ATOM 708 N N . VAL A 1 99 ? 9.465 -2.846 -23.317 1.00 90.38 99 VAL A N 1
ATOM 709 C CA . VAL A 1 99 ? 8.987 -2.809 -21.938 1.00 90.38 99 VAL A CA 1
ATOM 710 C C . VAL A 1 99 ? 7.501 -2.500 -21.934 1.00 90.38 99 VAL A C 1
ATOM 712 O O . VAL A 1 99 ? 6.995 -1.857 -22.843 1.00 90.38 99 VAL A O 1
ATOM 715 N N . TYR A 1 100 ? 6.798 -2.974 -20.917 1.00 91.81 100 TYR A N 1
ATOM 716 C CA . TYR A 1 100 ? 5.352 -2.875 -20.824 1.00 91.81 100 TYR A CA 1
ATOM 717 C C . TYR A 1 100 ? 4.954 -1.725 -19.900 1.00 91.81 100 TYR A C 1
ATOM 719 O O . TYR A 1 100 ? 5.479 -1.622 -18.790 1.00 91.81 100 TYR A O 1
ATOM 727 N N . ASP A 1 101 ? 4.058 -0.862 -20.367 1.00 88.56 101 ASP A N 1
ATOM 728 C CA . ASP A 1 101 ? 3.494 0.253 -19.600 1.00 88.56 101 ASP A CA 1
ATOM 729 C C . ASP A 1 101 ? 1.960 0.183 -19.611 1.00 88.56 101 ASP A C 1
ATOM 731 O O . ASP A 1 101 ? 1.377 -0.341 -20.563 1.00 88.56 101 ASP A O 1
ATOM 735 N N . PRO A 1 102 ? 1.280 0.674 -18.562 1.00 86.81 102 PRO A N 1
ATOM 736 C CA . PRO A 1 102 ? -0.175 0.622 -18.492 1.00 86.81 102 PRO A CA 1
ATOM 737 C C . PRO A 1 102 ? -0.816 1.489 -19.582 1.00 86.81 102 PRO A C 1
ATOM 739 O O . PRO A 1 102 ? -0.408 2.624 -19.803 1.00 86.81 102 PRO A O 1
ATOM 742 N N . SER A 1 103 ? -1.880 1.003 -20.221 1.00 77.69 103 SER A N 1
ATOM 743 C CA . SER A 1 103 ? -2.579 1.705 -21.311 1.00 77.69 103 SER A CA 1
ATOM 744 C C . SER A 1 103 ? -3.056 3.113 -20.929 1.00 77.69 103 SER A C 1
ATOM 746 O O . SER A 1 103 ? -3.103 4.009 -21.768 1.00 77.69 103 SER A O 1
ATOM 748 N N . GLN A 1 104 ? -3.315 3.349 -19.639 1.00 74.56 104 GLN A N 1
ATOM 749 C CA . GLN A 1 104 ? -3.687 4.658 -19.097 1.00 74.56 104 GLN A CA 1
ATOM 750 C C . GLN A 1 104 ? -2.594 5.728 -19.251 1.00 74.56 104 GLN A C 1
ATOM 752 O O . GLN A 1 104 ? -2.925 6.910 -19.324 1.00 74.56 104 GLN A O 1
ATOM 757 N N . SER A 1 105 ? -1.308 5.359 -19.318 1.00 74.19 105 SER A N 1
ATOM 758 C CA . SER A 1 105 ? -0.229 6.339 -19.506 1.00 74.19 105 SER A CA 1
ATOM 759 C C . SER A 1 105 ? -0.127 6.847 -20.947 1.00 74.19 105 SER A C 1
ATOM 761 O O . SER A 1 105 ? 0.510 7.873 -21.188 1.00 74.19 105 SER A O 1
ATOM 763 N N . HIS A 1 106 ? -0.781 6.181 -21.906 1.00 73.62 106 HIS A N 1
ATOM 764 C CA . HIS A 1 106 ? -0.765 6.551 -23.321 1.00 73.62 106 HIS A CA 1
ATOM 765 C C . HIS A 1 106 ? -2.189 6.633 -23.887 1.00 73.62 106 HIS A C 1
ATOM 767 O O . HIS A 1 106 ? -2.603 5.759 -24.641 1.00 73.62 106 HIS A O 1
ATOM 773 N N . PRO A 1 107 ? -2.936 7.719 -23.610 1.00 69.00 107 PRO A N 1
ATOM 774 C CA . PRO A 1 107 ? -4.344 7.843 -24.007 1.00 69.00 107 PRO A CA 1
ATOM 775 C C . PRO A 1 107 ? -4.575 7.882 -25.527 1.00 69.00 107 PRO A C 1
ATOM 777 O O . PRO A 1 107 ? -5.700 7.721 -25.984 1.00 69.00 107 PRO A O 1
ATOM 780 N N . HIS A 1 108 ? -3.521 8.101 -26.317 1.00 72.56 108 HIS A N 1
ATOM 781 C CA . HIS A 1 108 ? -3.569 8.074 -27.781 1.00 72.56 108 HIS A CA 1
ATOM 782 C C . HIS A 1 108 ? -3.402 6.662 -28.367 1.00 72.56 108 HIS A C 1
ATOM 784 O O . HIS A 1 108 ? -3.558 6.478 -29.570 1.00 72.56 108 HIS A O 1
ATOM 790 N N . LEU A 1 109 ? -3.057 5.678 -27.534 1.00 74.44 109 LEU A N 1
ATOM 791 C CA . LEU A 1 109 ? -2.811 4.299 -27.927 1.00 74.44 109 LEU A CA 1
ATOM 792 C C . LEU A 1 109 ? -3.939 3.417 -27.400 1.00 74.44 109 LEU A C 1
ATOM 794 O O . LEU A 1 109 ? -4.070 3.204 -26.197 1.00 74.44 109 LEU A O 1
ATOM 798 N N . ASN A 1 110 ? -4.757 2.889 -28.308 1.00 75.75 110 ASN A N 1
ATOM 799 C CA . ASN A 1 110 ? -5.831 1.983 -27.929 1.00 75.75 110 ASN A CA 1
ATOM 800 C C . ASN A 1 110 ? -5.296 0.539 -27.800 1.00 75.75 110 ASN A C 1
ATOM 802 O O . ASN A 1 110 ? -4.819 -0.010 -28.801 1.00 75.75 110 ASN A O 1
ATOM 806 N N . PRO A 1 111 ? -5.385 -0.112 -26.620 1.00 73.75 111 PRO A N 1
ATOM 807 C CA . PRO A 1 111 ? -4.874 -1.470 -26.416 1.00 73.75 111 PRO A CA 1
ATOM 808 C C . PRO A 1 111 ? -5.492 -2.511 -27.340 1.00 73.75 111 PRO A C 1
ATOM 810 O O . PRO A 1 111 ? -4.780 -3.399 -27.803 1.00 73.75 111 PRO A O 1
ATOM 813 N N . THR A 1 112 ? -6.769 -2.376 -27.700 1.00 73.88 112 THR A N 1
ATOM 814 C CA . THR A 1 112 ? -7.405 -3.313 -28.637 1.00 73.88 112 THR A CA 1
ATOM 815 C C . THR A 1 112 ? -6.824 -3.205 -30.043 1.00 73.88 112 THR A C 1
ATOM 817 O O . THR A 1 112 ? -6.631 -4.222 -30.704 1.00 73.88 112 THR A O 1
ATOM 820 N N . ASN A 1 113 ? -6.488 -1.993 -30.494 1.00 74.62 113 ASN A N 1
ATOM 821 C CA . ASN A 1 113 ? -5.916 -1.773 -31.825 1.00 74.62 113 ASN A CA 1
ATOM 822 C C . ASN A 1 113 ? -4.451 -2.229 -31.890 1.00 74.62 113 ASN A C 1
ATOM 824 O O . ASN A 1 113 ? -4.006 -2.726 -32.926 1.00 74.62 113 ASN A O 1
ATOM 828 N N . ILE A 1 114 ? -3.725 -2.113 -30.774 1.00 75.75 114 ILE A N 1
ATOM 829 C CA . ILE A 1 114 ? -2.339 -2.575 -30.639 1.00 75.75 114 ILE A CA 1
ATOM 830 C C . ILE A 1 114 ? -2.262 -4.099 -30.574 1.00 75.75 114 ILE A C 1
ATOM 832 O O . ILE A 1 114 ? -1.457 -4.698 -31.287 1.00 75.75 114 ILE A O 1
ATOM 836 N N . ALA A 1 115 ? -3.125 -4.736 -29.780 1.00 69.06 115 ALA A N 1
ATOM 837 C CA . ALA A 1 115 ? -3.211 -6.193 -29.703 1.00 69.06 115 ALA A CA 1
ATOM 838 C C . ALA A 1 115 ? -3.631 -6.814 -31.045 1.00 69.06 115 ALA A C 1
ATOM 840 O O . ALA A 1 115 ? -3.119 -7.862 -31.431 1.00 69.06 115 ALA A O 1
ATOM 841 N N . ALA A 1 116 ? -4.509 -6.136 -31.791 1.00 66.75 116 ALA A N 1
ATOM 842 C CA . ALA A 1 116 ? -4.897 -6.536 -33.141 1.00 66.75 116 ALA A CA 1
ATOM 843 C C . ALA A 1 116 ? -3.818 -6.243 -34.208 1.00 66.75 116 ALA A C 1
ATOM 845 O O . ALA A 1 116 ? -3.994 -6.610 -35.368 1.00 66.75 116 ALA A O 1
ATOM 846 N N . GLY A 1 117 ? -2.712 -5.579 -33.845 1.00 64.75 117 GLY A N 1
ATOM 847 C CA . GLY A 1 117 ? -1.628 -5.223 -34.765 1.00 64.75 117 GLY A CA 1
ATOM 848 C C . GLY A 1 117 ? -2.010 -4.179 -35.821 1.00 64.75 117 GLY A C 1
ATOM 849 O O . GLY A 1 117 ? -1.287 -4.025 -36.805 1.00 64.75 117 GLY A O 1
ATOM 850 N N . ILE A 1 118 ? -3.135 -3.483 -35.630 1.00 62.03 118 ILE A N 1
ATOM 851 C CA . ILE A 1 118 ? -3.700 -2.506 -36.572 1.00 62.03 118 ILE A CA 1
ATOM 852 C C . ILE A 1 118 ? -2.992 -1.154 -36.414 1.00 62.03 118 ILE A C 1
ATOM 854 O O . ILE A 1 118 ? -2.742 -0.465 -37.400 1.00 62.03 118 ILE A O 1
ATOM 858 N N . GLU A 1 119 ? -2.614 -0.787 -35.186 1.00 64.75 119 GLU A N 1
ATOM 859 C CA . GLU A 1 119 ? -1.996 0.503 -34.863 1.00 64.75 119 GLU A CA 1
ATOM 860 C C . GLU A 1 119 ? -0.884 0.339 -33.814 1.00 64.75 119 GLU A C 1
ATOM 862 O O . GLU A 1 119 ? -0.889 -0.602 -33.026 1.00 64.75 119 GLU A O 1
ATOM 867 N N . GLY A 1 120 ? 0.080 1.266 -33.788 1.00 70.81 120 GLY A N 1
ATOM 868 C CA . GLY A 1 120 ? 0.978 1.443 -32.638 1.00 70.81 120 GLY A CA 1
ATOM 869 C C . GLY A 1 120 ? 2.380 0.833 -32.723 1.00 70.81 120 GLY A C 1
ATOM 870 O O . GLY A 1 120 ? 3.147 1.016 -31.782 1.00 70.81 120 GLY A O 1
ATOM 871 N N . ARG A 1 121 ? 2.777 0.182 -33.829 1.00 79.75 121 ARG A N 1
ATOM 872 C CA . ARG A 1 121 ? 4.187 -0.216 -34.017 1.00 79.75 121 ARG A CA 1
ATOM 873 C C . ARG A 1 121 ? 5.059 1.023 -34.281 1.00 79.75 121 ARG A C 1
ATOM 875 O O . ARG A 1 121 ? 4.833 1.702 -35.286 1.00 79.75 121 ARG A O 1
ATOM 882 N N . PRO A 1 122 ? 6.101 1.294 -33.474 1.00 80.94 122 PRO A N 1
ATOM 883 C CA . PRO A 1 122 ? 7.030 2.381 -33.756 1.00 80.94 122 PRO A CA 1
ATOM 884 C C . PRO A 1 122 ? 7.806 2.138 -35.066 1.00 80.94 122 PRO A C 1
ATOM 886 O O . PRO A 1 122 ? 8.185 1.000 -35.350 1.00 80.94 122 PRO A O 1
ATOM 889 N N . PRO A 1 123 ? 8.108 3.187 -35.856 1.00 77.94 123 PRO A N 1
ATOM 890 C CA . PRO A 1 123 ? 8.699 3.045 -37.195 1.00 77.94 123 PRO A CA 1
ATOM 891 C C . PRO A 1 123 ? 10.113 2.438 -37.200 1.00 77.94 123 PRO A C 1
ATOM 893 O O . PRO A 1 123 ? 10.567 1.946 -38.226 1.00 77.94 123 PRO A O 1
ATOM 896 N N . HIS A 1 124 ? 10.804 2.459 -36.060 1.00 78.88 124 HIS A N 1
ATOM 897 C CA . HIS A 1 124 ? 12.165 1.944 -35.885 1.00 78.88 124 HIS A CA 1
ATOM 898 C C . HIS A 1 124 ? 12.214 0.543 -35.240 1.00 78.88 124 HIS A C 1
ATOM 900 O O . HIS A 1 124 ? 13.297 0.044 -34.951 1.00 78.88 124 HIS A O 1
ATOM 906 N N . VAL A 1 125 ? 11.066 -0.085 -34.954 1.00 82.94 125 VAL A N 1
ATOM 907 C CA . VAL A 1 125 ? 10.998 -1.440 -34.375 1.00 82.94 125 VAL A CA 1
ATOM 908 C C . VAL A 1 125 ? 10.742 -2.450 -35.485 1.00 82.94 125 VAL A C 1
ATOM 910 O O . VAL A 1 125 ? 9.828 -2.277 -36.296 1.00 82.94 125 VAL A O 1
ATOM 913 N N . THR A 1 126 ? 11.515 -3.538 -35.506 1.00 84.81 126 THR A N 1
ATOM 914 C CA . THR A 1 126 ? 11.304 -4.605 -36.489 1.00 84.81 126 THR A CA 1
ATOM 915 C C . THR A 1 126 ? 9.946 -5.291 -36.269 1.00 84.81 126 THR A C 1
ATOM 917 O O . THR A 1 126 ? 9.528 -5.499 -35.124 1.00 84.81 126 THR A O 1
ATOM 920 N N . PRO A 1 127 ? 9.228 -5.687 -37.340 1.00 83.88 127 PRO A N 1
ATOM 921 C CA . PRO A 1 127 ? 7.932 -6.359 -37.211 1.00 83.88 127 PRO A CA 1
ATOM 922 C C . PRO A 1 127 ? 8.003 -7.627 -36.352 1.00 83.88 127 PRO A C 1
ATOM 924 O O . PRO A 1 127 ? 7.089 -7.902 -35.577 1.00 83.88 127 PRO A O 1
ATOM 927 N N . GLN A 1 128 ? 9.115 -8.363 -36.454 1.00 85.88 128 GLN A N 1
ATOM 928 C CA . GLN A 1 128 ? 9.364 -9.569 -35.673 1.00 85.88 128 GLN A CA 1
ATOM 929 C C . GLN A 1 128 ? 9.486 -9.254 -34.178 1.00 85.88 128 GLN A C 1
ATOM 931 O O . GLN A 1 128 ? 8.750 -9.846 -33.390 1.00 85.88 128 GLN A O 1
ATOM 936 N N . ALA A 1 129 ? 10.333 -8.293 -33.786 1.00 84.50 129 ALA A N 1
ATOM 937 C CA . ALA A 1 129 ? 10.485 -7.904 -32.382 1.00 84.50 129 ALA A CA 1
ATOM 938 C C . ALA A 1 129 ? 9.169 -7.375 -31.789 1.00 84.50 129 ALA A C 1
ATOM 940 O O . ALA A 1 129 ? 8.822 -7.703 -30.655 1.00 84.50 129 ALA A O 1
ATOM 941 N N . TRP A 1 130 ? 8.393 -6.624 -32.576 1.00 86.81 130 TRP A N 1
ATOM 942 C CA . TRP A 1 130 ? 7.073 -6.151 -32.161 1.00 86.81 130 TRP A CA 1
ATOM 943 C C . TRP A 1 130 ? 6.091 -7.308 -31.929 1.00 86.81 130 TRP A C 1
ATOM 945 O O . TRP A 1 130 ? 5.490 -7.397 -30.860 1.00 86.81 130 TRP A O 1
ATOM 955 N N . SER A 1 131 ? 5.976 -8.243 -32.878 1.00 87.12 131 SER A N 1
ATOM 956 C CA . SER A 1 131 ? 5.107 -9.422 -32.731 1.00 87.12 131 SER A CA 1
ATOM 957 C C . SER A 1 131 ? 5.499 -10.298 -31.536 1.00 87.12 131 SER A C 1
ATOM 959 O O . SER A 1 131 ? 4.636 -10.752 -30.789 1.00 87.12 131 SER A O 1
ATOM 961 N N . GLN A 1 132 ? 6.803 -10.457 -31.292 1.00 89.38 132 GLN A N 1
ATOM 962 C CA . GLN A 1 132 ? 7.320 -11.168 -30.130 1.00 89.38 132 GLN A CA 1
ATOM 963 C C . GLN A 1 132 ? 6.972 -10.446 -28.824 1.00 89.38 132 GLN A C 1
ATOM 965 O O . GLN A 1 132 ? 6.597 -11.098 -27.854 1.00 89.38 132 GLN A O 1
ATOM 970 N N . SER A 1 133 ? 7.051 -9.114 -28.784 1.00 87.06 133 SER A N 1
ATOM 971 C CA . SER A 1 133 ? 6.651 -8.343 -27.600 1.00 87.06 133 SER A CA 1
ATOM 972 C C . SER A 1 133 ? 5.151 -8.438 -27.314 1.00 87.06 133 SER A C 1
ATOM 974 O O . SER A 1 133 ? 4.750 -8.569 -26.167 1.00 87.06 133 SER A O 1
ATOM 976 N N . LEU A 1 134 ? 4.306 -8.475 -28.348 1.00 88.00 134 LEU A N 1
ATOM 977 C CA . LEU A 1 134 ? 2.874 -8.710 -28.166 1.00 88.00 134 LEU A CA 1
ATOM 978 C C . LEU A 1 134 ? 2.602 -10.122 -27.629 1.00 88.00 134 LEU A C 1
ATOM 980 O O . LEU A 1 134 ? 1.800 -10.280 -26.715 1.00 88.00 134 LEU A O 1
ATOM 984 N N . ALA A 1 135 ? 3.306 -11.133 -28.146 1.00 87.56 135 ALA A N 1
ATOM 985 C CA . ALA A 1 135 ? 3.154 -12.522 -27.709 1.00 87.56 135 ALA A CA 1
ATOM 986 C C . ALA A 1 135 ? 3.698 -12.789 -26.295 1.00 87.56 135 ALA A C 1
ATOM 988 O O . ALA A 1 135 ? 3.212 -13.679 -25.605 1.00 87.56 135 ALA A O 1
ATOM 989 N N . THR A 1 136 ? 4.713 -12.036 -25.867 1.00 90.25 136 THR A N 1
ATOM 990 C CA . THR A 1 136 ? 5.342 -12.171 -24.540 1.00 90.25 136 THR A CA 1
ATOM 991 C C . THR A 1 136 ? 4.775 -11.202 -23.502 1.00 90.25 136 THR A C 1
ATOM 993 O O . THR A 1 136 ? 5.272 -11.159 -22.376 1.00 90.25 136 THR A O 1
ATOM 996 N N . ASN A 1 137 ? 3.741 -10.436 -23.855 1.00 89.44 137 ASN A N 1
ATOM 997 C CA . ASN A 1 137 ? 3.092 -9.507 -22.943 1.00 89.44 137 ASN A CA 1
ATOM 998 C C . ASN A 1 137 ? 2.355 -10.272 -21.823 1.00 89.44 137 ASN A C 1
ATOM 1000 O O . ASN A 1 137 ? 1.512 -11.117 -22.133 1.00 89.44 137 ASN A O 1
ATOM 1004 N N . PRO A 1 138 ? 2.630 -9.989 -20.536 1.00 88.31 138 PRO A N 1
ATOM 1005 C CA . PRO A 1 138 ? 1.944 -10.653 -19.428 1.00 88.31 138 PRO A CA 1
ATOM 1006 C C . PRO A 1 138 ? 0.454 -10.293 -19.309 1.00 88.31 138 PRO A C 1
ATOM 1008 O O . PRO A 1 138 ? -0.310 -11.117 -18.813 1.00 88.31 138 PRO A O 1
ATOM 1011 N N . ASP A 1 139 ? 0.030 -9.103 -19.754 1.00 88.19 139 ASP A N 1
ATOM 1012 C CA . ASP A 1 139 ? -1.387 -8.718 -19.782 1.00 88.19 139 ASP A CA 1
ATOM 1013 C C . ASP A 1 139 ? -1.707 -7.840 -21.009 1.00 88.19 139 ASP A C 1
ATOM 1015 O O . ASP A 1 139 ? -1.452 -6.633 -21.000 1.00 88.19 139 ASP A O 1
ATOM 1019 N N . PRO A 1 140 ? -2.300 -8.411 -22.071 1.00 80.44 140 PRO A N 1
ATOM 1020 C CA . PRO A 1 140 ? -2.573 -7.691 -23.312 1.00 80.44 140 PRO A CA 1
ATOM 1021 C C . PRO A 1 140 ? -3.722 -6.677 -23.217 1.00 80.44 140 PRO A C 1
ATOM 1023 O O . PRO A 1 140 ? -3.902 -5.890 -24.146 1.00 80.44 140 PRO A O 1
ATOM 1026 N N . LEU A 1 141 ? -4.519 -6.689 -22.143 1.00 82.38 141 LEU A N 1
ATOM 1027 C CA . LEU A 1 141 ? -5.648 -5.767 -21.987 1.00 82.38 14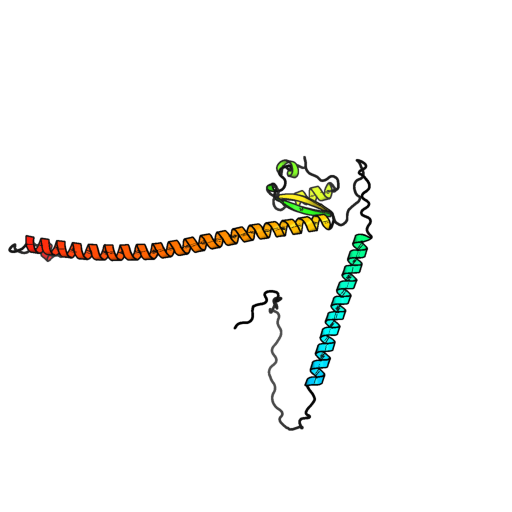1 LEU A CA 1
ATOM 1028 C C . LEU A 1 141 ? -5.229 -4.470 -21.299 1.00 82.38 141 LEU A C 1
ATOM 1030 O O . LEU A 1 141 ? -5.717 -3.390 -21.644 1.00 82.38 141 LEU A O 1
ATOM 1034 N N . THR A 1 142 ? -4.335 -4.577 -20.316 1.00 84.94 142 THR A N 1
ATOM 1035 C CA . THR A 1 142 ? -3.928 -3.435 -19.493 1.00 84.94 142 THR A CA 1
ATOM 1036 C C . THR A 1 142 ? -2.554 -2.899 -19.854 1.00 84.94 142 THR A C 1
ATOM 1038 O O . THR A 1 142 ? -2.325 -1.705 -19.665 1.00 84.94 142 THR A O 1
ATOM 1041 N N . LEU A 1 143 ? -1.659 -3.727 -20.396 1.00 87.62 143 LEU A N 1
ATOM 1042 C CA . LEU A 1 143 ? -0.283 -3.348 -20.680 1.00 87.62 143 LEU A CA 1
ATOM 1043 C C . LEU A 1 143 ? -0.021 -3.241 -22.179 1.00 87.62 143 LEU A C 1
ATOM 1045 O O . LEU A 1 143 ? -0.409 -4.098 -22.972 1.00 87.62 143 LEU A O 1
ATOM 1049 N N . LEU A 1 144 ? 0.703 -2.193 -22.555 1.00 88.25 144 LEU A N 1
ATOM 1050 C CA . LEU A 1 144 ? 1.128 -1.913 -23.917 1.00 88.25 144 LEU A CA 1
ATOM 1051 C C . LEU A 1 144 ? 2.641 -2.092 -24.045 1.00 88.25 144 LEU A C 1
ATOM 1053 O O . LEU A 1 144 ? 3.378 -1.580 -23.198 1.00 88.25 144 LEU A O 1
ATOM 1057 N N . PRO A 1 145 ? 3.131 -2.764 -25.099 1.00 89.12 145 PRO A N 1
ATOM 1058 C CA . PRO A 1 145 ? 4.554 -2.795 -25.388 1.00 89.12 145 PRO A CA 1
ATOM 1059 C C . PRO A 1 145 ? 5.031 -1.424 -25.882 1.00 89.12 145 PRO A C 1
ATOM 1061 O O . PRO A 1 145 ? 4.494 -0.852 -26.829 1.00 89.12 145 PRO A O 1
ATOM 1064 N N . ILE A 1 146 ? 6.088 -0.919 -25.260 1.00 87.81 146 ILE A N 1
ATOM 1065 C CA . ILE A 1 146 ? 6.756 0.335 -25.590 1.00 87.81 146 ILE A CA 1
ATOM 1066 C C . ILE A 1 146 ? 8.220 0.047 -25.870 1.00 87.81 146 ILE A C 1
ATOM 1068 O O . ILE A 1 146 ? 8.895 -0.683 -25.144 1.00 87.81 146 ILE A O 1
ATOM 1072 N N . CYS A 1 147 ? 8.715 0.638 -26.949 1.00 88.25 147 CYS A N 1
ATOM 1073 C CA . CYS A 1 147 ? 10.110 0.536 -27.325 1.00 88.25 147 CYS A CA 1
ATOM 1074 C C . CYS A 1 147 ? 10.924 1.637 -26.641 1.00 88.25 147 CYS A C 1
ATOM 1076 O O . CYS A 1 147 ? 10.701 2.825 -26.878 1.00 88.25 147 CYS A O 1
ATOM 1078 N N . LEU A 1 148 ? 11.901 1.236 -25.830 1.00 88.31 148 LEU A N 1
ATOM 1079 C CA . LEU A 1 148 ? 12.933 2.119 -25.302 1.00 88.31 148 LEU A CA 1
ATOM 1080 C C . LEU A 1 148 ? 14.172 2.023 -26.188 1.00 88.31 148 LEU A C 1
ATOM 1082 O O . LEU A 1 148 ? 14.651 0.926 -26.480 1.00 88.31 148 LEU A O 1
ATOM 1086 N N . VAL A 1 149 ? 14.701 3.178 -26.593 1.00 88.38 149 VAL A N 1
ATOM 1087 C CA . VAL A 1 149 ? 15.891 3.263 -27.446 1.00 88.38 149 VAL A CA 1
ATOM 1088 C C . VAL A 1 149 ? 16.976 4.071 -26.741 1.00 88.38 149 VAL A C 1
ATOM 1090 O O . VAL A 1 149 ? 16.825 5.270 -26.506 1.00 88.38 149 VAL A O 1
ATOM 1093 N N . GLY A 1 150 ? 18.097 3.412 -26.442 1.00 87.75 150 GLY A N 1
ATOM 1094 C CA . GLY A 1 150 ? 19.281 4.041 -25.856 1.00 87.75 150 GLY A CA 1
ATOM 1095 C C . GLY A 1 150 ? 19.157 4.387 -24.367 1.00 87.75 150 GLY A C 1
ATOM 1096 O O . GLY A 1 150 ? 18.129 4.178 -23.724 1.00 87.75 150 GLY A O 1
ATOM 1097 N N . ALA A 1 151 ? 20.239 4.931 -23.801 1.00 87.00 151 ALA A N 1
ATOM 1098 C CA . ALA A 1 151 ? 20.323 5.189 -22.362 1.00 87.00 151 ALA A CA 1
ATOM 1099 C C . ALA A 1 151 ? 19.468 6.383 -21.903 1.00 87.00 151 ALA A C 1
ATOM 1101 O O . ALA A 1 151 ? 18.991 6.383 -20.773 1.00 87.00 151 ALA A O 1
ATOM 1102 N N . ASN A 1 152 ? 19.225 7.373 -22.771 1.00 88.00 152 ASN A N 1
ATOM 1103 C CA . ASN A 1 152 ? 18.399 8.534 -22.424 1.00 88.00 152 ASN A CA 1
ATOM 1104 C C . ASN A 1 152 ? 16.938 8.121 -22.152 1.00 88.00 152 ASN A C 1
ATOM 1106 O O . ASN A 1 152 ? 16.388 8.453 -21.108 1.00 88.00 152 ASN A O 1
ATOM 1110 N N . ALA A 1 153 ? 16.343 7.300 -23.026 1.00 85.62 153 ALA A N 1
ATOM 1111 C CA . ALA A 1 153 ? 14.987 6.778 -22.823 1.00 85.62 153 ALA A CA 1
ATOM 1112 C C . ALA A 1 153 ? 14.870 5.894 -21.566 1.00 85.62 153 ALA A C 1
ATOM 1114 O O . ALA A 1 153 ? 13.830 5.857 -20.911 1.00 85.62 153 ALA A O 1
ATOM 1115 N N . LEU A 1 154 ? 15.943 5.185 -21.207 1.00 89.50 154 LEU A N 1
ATOM 1116 C CA . LEU A 1 154 ? 15.995 4.431 -19.958 1.00 89.50 154 LEU A CA 1
ATOM 1117 C C . LEU A 1 154 ? 16.064 5.365 -18.740 1.00 89.50 154 LEU A C 1
ATOM 1119 O O . LEU A 1 154 ? 15.358 5.146 -17.759 1.00 89.50 154 LEU A O 1
ATOM 1123 N N . GLN A 1 155 ? 16.883 6.416 -18.799 1.00 92.75 155 GLN A N 1
ATOM 1124 C CA . GLN A 1 155 ? 17.017 7.388 -17.716 1.00 92.75 155 GLN A CA 1
ATOM 1125 C C . GLN A 1 155 ? 15.702 8.125 -17.449 1.00 92.75 155 GLN A C 1
ATOM 1127 O O . GLN A 1 155 ? 15.313 8.258 -16.289 1.00 92.75 155 GLN A O 1
ATOM 1132 N N . THR A 1 156 ? 14.998 8.572 -18.494 1.00 91.69 156 THR A N 1
ATOM 1133 C CA . THR A 1 156 ? 13.694 9.238 -18.338 1.00 91.69 156 THR A CA 1
ATOM 1134 C C . THR A 1 156 ? 12.674 8.314 -17.685 1.00 91.69 156 THR A C 1
ATOM 1136 O O . THR A 1 156 ? 11.944 8.742 -16.793 1.00 91.69 156 THR A O 1
ATOM 1139 N N . ARG A 1 157 ? 12.680 7.027 -18.045 1.00 91.62 157 ARG A N 1
ATOM 1140 C CA . ARG A 1 157 ? 11.834 6.017 -17.406 1.00 91.62 157 ARG A CA 1
ATOM 1141 C C . ARG A 1 157 ? 12.188 5.786 -15.938 1.00 91.62 157 ARG A C 1
ATOM 1143 O O . ARG A 1 157 ? 11.295 5.677 -15.104 1.00 91.62 157 ARG A O 1
ATOM 1150 N N . ILE A 1 158 ? 13.473 5.707 -15.596 1.00 94.62 158 ILE A N 1
ATOM 1151 C CA . ILE A 1 158 ? 13.898 5.562 -14.195 1.00 94.62 158 ILE A CA 1
ATOM 1152 C C . ILE A 1 158 ? 13.447 6.782 -13.385 1.00 94.62 158 ILE A C 1
ATOM 1154 O O . ILE A 1 158 ? 12.922 6.624 -12.285 1.00 94.62 158 ILE A O 1
ATOM 1158 N N . ALA A 1 159 ? 13.588 7.987 -13.939 1.00 95.94 159 ALA A N 1
ATOM 1159 C CA . ALA A 1 159 ? 13.116 9.208 -13.296 1.00 95.94 159 ALA A CA 1
ATOM 1160 C C . ALA A 1 159 ? 11.592 9.186 -13.078 1.00 95.94 159 ALA A C 1
ATOM 1162 O O . ALA A 1 159 ? 11.135 9.458 -11.968 1.00 95.94 159 ALA A O 1
ATOM 1163 N N . SER A 1 160 ? 10.803 8.775 -14.080 1.00 92.25 160 SER A N 1
ATOM 1164 C CA . SER A 1 160 ? 9.345 8.667 -13.927 1.00 92.25 160 SER A CA 1
ATOM 1165 C C . SER A 1 160 ? 8.941 7.595 -12.910 1.00 92.25 160 SER A C 1
ATOM 1167 O O . SER A 1 160 ? 8.000 7.789 -12.146 1.00 92.25 160 SER A O 1
ATOM 1169 N N . GLN A 1 161 ? 9.663 6.471 -12.850 1.00 94.38 161 GLN A N 1
ATOM 1170 C CA . GLN A 1 161 ? 9.435 5.429 -11.843 1.00 94.38 161 GLN A CA 1
ATOM 1171 C C . GLN A 1 161 ? 9.734 5.930 -10.426 1.00 94.38 161 GLN A C 1
ATOM 1173 O O . GLN A 1 161 ? 8.992 5.622 -9.494 1.00 94.38 161 GLN A O 1
ATOM 1178 N N . GLN A 1 162 ? 10.793 6.724 -10.254 1.00 96.94 162 GLN A N 1
ATOM 1179 C CA . GLN A 1 162 ? 11.120 7.338 -8.967 1.00 96.94 162 GLN A CA 1
ATOM 1180 C C . GLN A 1 162 ? 10.034 8.322 -8.524 1.00 96.94 162 GLN A C 1
ATOM 1182 O O . GLN A 1 162 ? 9.607 8.276 -7.372 1.00 96.94 162 GLN A O 1
ATOM 1187 N N . GLU A 1 163 ? 9.542 9.164 -9.431 1.00 96.19 163 GLU A N 1
ATOM 1188 C CA . GLU A 1 163 ? 8.442 10.087 -9.144 1.00 96.19 163 GLU A CA 1
ATOM 1189 C C . GLU A 1 163 ? 7.171 9.336 -8.719 1.00 96.19 163 GLU A C 1
ATOM 1191 O O . GLU A 1 163 ? 6.594 9.625 -7.669 1.00 96.19 163 GLU A O 1
ATOM 1196 N N . GLN A 1 164 ? 6.780 8.303 -9.470 1.00 94.31 164 GLN A N 1
ATOM 1197 C CA . GLN A 1 164 ? 5.627 7.466 -9.127 1.00 94.31 164 GLN A CA 1
ATOM 1198 C C . GLN A 1 164 ? 5.801 6.770 -7.771 1.00 94.31 164 GLN A C 1
ATOM 1200 O O . GLN A 1 164 ? 4.858 6.714 -6.981 1.00 94.31 164 GLN A O 1
ATOM 1205 N N . ALA A 1 165 ? 7.004 6.286 -7.456 1.00 96.69 165 ALA A N 1
ATOM 1206 C CA . ALA A 1 165 ? 7.294 5.678 -6.161 1.00 96.69 165 ALA A CA 1
ATOM 1207 C C . ALA A 1 165 ? 7.133 6.676 -5.002 1.00 96.69 165 ALA A C 1
ATOM 1209 O O . ALA A 1 165 ? 6.602 6.315 -3.949 1.00 96.69 165 ALA A O 1
ATOM 1210 N N . LEU A 1 166 ? 7.537 7.938 -5.190 1.00 97.50 166 LEU A N 1
ATOM 1211 C CA . LEU A 1 166 ? 7.335 8.996 -4.195 1.00 97.50 166 LEU A CA 1
ATOM 1212 C C . LEU A 1 166 ? 5.850 9.318 -3.999 1.00 97.50 166 LEU A C 1
ATOM 1214 O O . LEU A 1 166 ? 5.394 9.453 -2.861 1.00 97.50 166 LEU A O 1
ATOM 1218 N N . VAL A 1 167 ? 5.081 9.377 -5.086 1.00 97.00 167 VAL A N 1
ATOM 1219 C CA . VAL A 1 167 ? 3.628 9.581 -5.029 1.00 97.00 167 VAL A CA 1
ATOM 1220 C C . VAL A 1 167 ? 2.953 8.436 -4.269 1.00 97.00 167 VAL A C 1
ATOM 1222 O O . VAL A 1 167 ? 2.215 8.686 -3.314 1.00 97.00 167 VAL A O 1
ATOM 1225 N N . LEU A 1 168 ? 3.260 7.182 -4.611 1.00 97.38 168 LEU A N 1
ATOM 1226 C CA . LEU A 1 168 ? 2.730 6.004 -3.918 1.00 97.38 168 LEU A CA 1
ATOM 1227 C C . LEU A 1 168 ? 3.112 5.989 -2.436 1.00 97.38 168 LEU A C 1
ATOM 1229 O O . LEU A 1 168 ? 2.264 5.715 -1.588 1.00 97.38 168 LEU A O 1
ATOM 1233 N N . LYS A 1 169 ? 4.353 6.355 -2.102 1.00 97.94 169 LYS A N 1
ATOM 1234 C CA . LYS A 1 169 ? 4.790 6.509 -0.711 1.00 97.94 169 LYS A CA 1
ATOM 1235 C C . LYS A 1 169 ? 3.921 7.522 0.039 1.00 97.94 169 LYS A C 1
ATOM 1237 O O . LYS A 1 169 ? 3.457 7.217 1.134 1.00 97.94 169 LYS A O 1
ATOM 1242 N N . SER A 1 170 ? 3.647 8.682 -0.560 1.00 98.00 170 SER A N 1
ATOM 1243 C CA . SER A 1 170 ? 2.790 9.698 0.064 1.00 98.00 170 SER A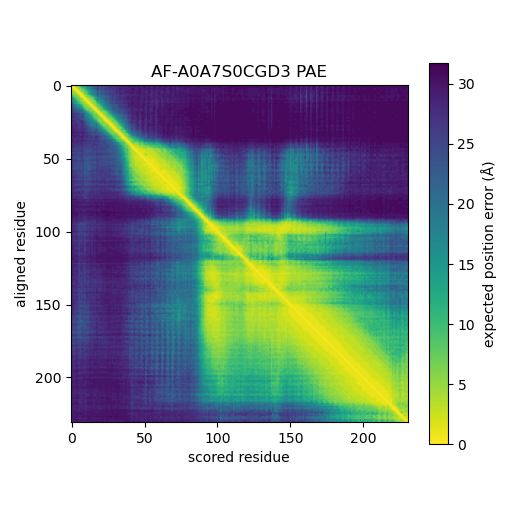 CA 1
ATOM 1244 C C . SER A 1 170 ? 1.360 9.192 0.307 1.00 98.00 170 SER A C 1
ATOM 1246 O O . SER A 1 170 ? 0.754 9.501 1.333 1.00 98.00 170 SER A O 1
ATOM 1248 N N . TYR A 1 171 ? 0.817 8.367 -0.596 1.00 98.19 171 TYR A N 1
ATOM 1249 C CA . TYR A 1 171 ? -0.491 7.741 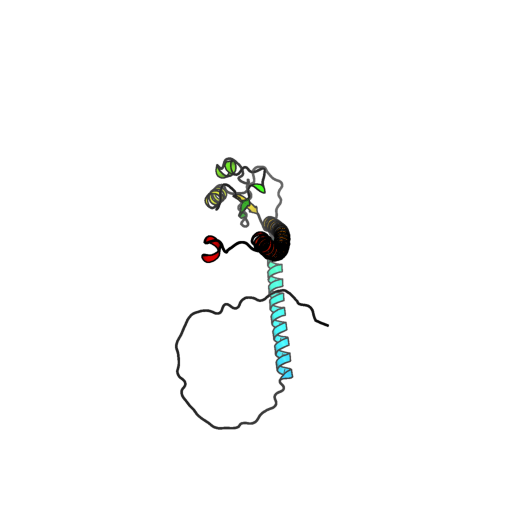-0.400 1.00 98.19 171 TYR A CA 1
ATOM 1250 C C . TYR A 1 171 ? -0.476 6.704 0.725 1.00 98.19 171 TYR A C 1
ATOM 1252 O O . TYR A 1 171 ? -1.411 6.667 1.523 1.00 98.19 171 TYR A O 1
ATOM 1260 N N . LEU A 1 172 ? 0.587 5.905 0.838 1.00 98.31 172 LEU A N 1
ATOM 1261 C CA . LEU A 1 172 ? 0.747 4.951 1.938 1.00 98.31 172 LEU A CA 1
ATOM 1262 C C . LEU A 1 172 ? 0.868 5.651 3.295 1.00 98.31 172 LEU A C 1
ATOM 1264 O O . LEU A 1 172 ? 0.313 5.169 4.281 1.00 98.31 172 LEU A O 1
ATOM 1268 N N . GLU A 1 173 ? 1.548 6.797 3.354 1.00 98.38 173 GLU A N 1
ATOM 1269 C CA . GLU A 1 173 ? 1.641 7.610 4.570 1.00 98.38 173 GLU A CA 1
ATOM 1270 C C . GLU A 1 173 ? 0.264 8.132 5.001 1.00 98.38 173 GLU A C 1
ATOM 1272 O O . GLU A 1 173 ? -0.120 7.949 6.157 1.00 98.38 173 GLU A O 1
ATOM 1277 N N . LYS A 1 174 ? -0.530 8.664 4.062 1.00 98.19 174 LYS A N 1
ATOM 1278 C CA . LYS A 1 174 ? -1.920 9.086 4.324 1.00 98.19 174 LYS A CA 1
ATOM 1279 C C . LYS A 1 174 ? -2.804 7.926 4.778 1.00 98.19 174 LYS A C 1
ATOM 1281 O O . LYS A 1 174 ? -3.596 8.077 5.704 1.00 98.19 174 LYS A O 1
ATOM 1286 N N . LEU A 1 175 ? -2.667 6.758 4.149 1.00 98.25 175 LEU A N 1
ATOM 1287 C CA . LEU A 1 175 ? -3.427 5.568 4.531 1.00 98.25 175 LEU A CA 1
ATOM 1288 C C . LEU A 1 175 ? -3.065 5.112 5.948 1.00 98.25 175 LEU A C 1
ATOM 1290 O O . LEU A 1 175 ? -3.946 4.782 6.739 1.00 98.25 175 LEU A O 1
ATOM 1294 N N . ARG A 1 176 ? -1.774 5.130 6.291 1.00 98.31 176 ARG A N 1
ATOM 1295 C CA . ARG A 1 176 ? -1.299 4.803 7.637 1.00 98.31 176 ARG A CA 1
ATOM 1296 C C . ARG A 1 176 ? -1.859 5.766 8.678 1.00 98.31 176 ARG A C 1
ATOM 1298 O O . ARG A 1 176 ? -2.270 5.318 9.746 1.00 98.31 176 ARG A O 1
ATOM 1305 N N . GLU A 1 177 ? -1.879 7.059 8.376 1.00 98.25 177 GLU A N 1
ATOM 1306 C CA . GLU A 1 177 ? -2.474 8.065 9.253 1.00 98.25 177 GLU A CA 1
ATOM 1307 C C . GLU A 1 177 ? -3.972 7.810 9.457 1.00 98.25 177 GLU A C 1
ATOM 1309 O O . GLU A 1 177 ? -4.428 7.744 10.598 1.00 98.25 177 GLU A O 1
ATOM 1314 N N . ALA A 1 178 ? -4.720 7.566 8.377 1.00 98.25 178 ALA A N 1
ATOM 1315 C CA . ALA A 1 178 ? -6.149 7.267 8.442 1.00 98.25 178 ALA A CA 1
ATOM 1316 C C . ALA A 1 178 ? -6.448 6.011 9.278 1.00 98.25 178 ALA A C 1
ATOM 1318 O O . ALA A 1 178 ? -7.359 6.013 10.105 1.00 98.25 178 ALA A O 1
ATOM 1319 N N . VAL A 1 179 ? -5.650 4.949 9.123 1.00 98.25 179 VAL A N 1
ATOM 1320 C CA . VAL A 1 179 ? -5.766 3.741 9.954 1.00 98.25 179 VAL A CA 1
ATOM 1321 C C . VAL A 1 179 ? -5.466 4.053 11.421 1.00 98.25 179 VAL A C 1
ATOM 1323 O O . VAL A 1 179 ? -6.181 3.574 12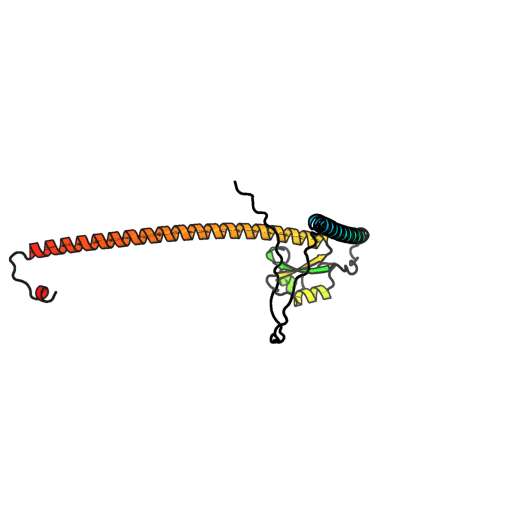.298 1.00 98.25 179 VAL A O 1
ATOM 1326 N N . GLY A 1 180 ? -4.454 4.877 11.703 1.00 98.31 180 GLY A N 1
ATOM 1327 C CA . GLY A 1 180 ? -4.141 5.317 13.064 1.00 98.31 180 GLY A CA 1
ATOM 1328 C C . GLY A 1 180 ? -5.289 6.097 13.713 1.00 98.31 180 GLY A C 1
ATOM 1329 O O . GLY A 1 180 ? -5.666 5.806 14.849 1.00 98.31 180 GLY A O 1
ATOM 1330 N N . GLN A 1 181 ? -5.895 7.030 12.974 1.00 97.88 181 GLN A N 1
ATOM 1331 C CA . GLN A 1 181 ? -7.063 7.791 13.428 1.00 97.88 181 GLN A CA 1
ATOM 1332 C C . GLN A 1 181 ? -8.267 6.876 13.685 1.00 97.88 181 GLN A C 1
ATOM 1334 O O . GLN A 1 181 ? -8.926 6.998 14.718 1.00 97.88 181 GLN A O 1
ATOM 1339 N N . LEU A 1 182 ? -8.522 5.917 12.790 1.00 98.31 182 LEU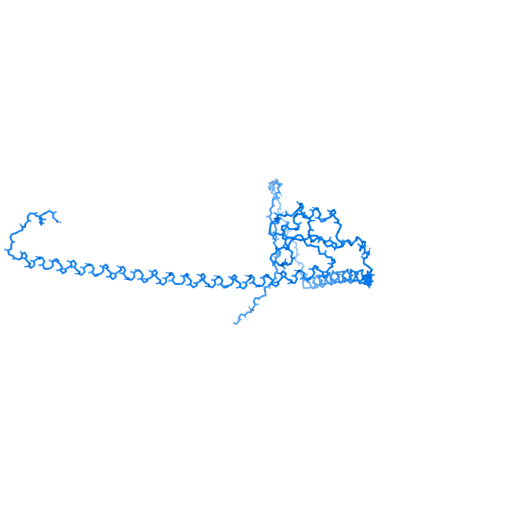 A N 1
ATOM 1340 C CA . LEU A 1 182 ? -9.609 4.952 12.946 1.00 98.31 182 LEU A CA 1
ATOM 1341 C C . LEU A 1 182 ? -9.397 4.079 14.185 1.00 98.31 182 LEU A C 1
ATOM 1343 O O . LEU A 1 182 ? -10.309 3.945 14.990 1.00 98.31 182 LEU A O 1
ATOM 1347 N N . GLN A 1 183 ? -8.185 3.565 14.402 1.00 98.19 183 GLN A N 1
ATOM 1348 C CA . GLN A 1 183 ? -7.858 2.788 15.601 1.00 98.19 183 GLN A CA 1
ATOM 1349 C C . GLN A 1 183 ? -8.049 3.596 16.889 1.00 98.19 183 GLN A C 1
ATOM 1351 O O . GLN A 1 183 ? -8.561 3.067 17.878 1.00 98.19 183 GLN A O 1
ATOM 1356 N N . GLN A 1 184 ? -7.657 4.872 16.896 1.00 97.56 184 GLN A N 1
ATOM 1357 C CA . GLN A 1 184 ? -7.864 5.744 18.049 1.00 97.56 184 GLN A CA 1
ATOM 1358 C C . GLN A 1 184 ? -9.354 6.007 18.298 1.00 97.56 184 GLN A C 1
ATOM 1360 O O . GLN A 1 184 ? -9.800 5.941 19.444 1.00 97.56 184 GLN A O 1
ATOM 1365 N N . SER A 1 185 ? -10.129 6.246 17.237 1.00 97.69 185 SER A N 1
ATOM 1366 C CA . SER A 1 185 ? -11.579 6.418 17.327 1.00 97.69 185 SER A CA 1
ATOM 1367 C C . SER A 1 185 ? -12.265 5.151 17.836 1.00 97.69 185 SER A C 1
ATOM 1369 O O . SER A 1 185 ? -13.074 5.251 18.753 1.00 97.69 185 SER A O 1
ATOM 1371 N N . THR A 1 186 ? -11.901 3.972 17.324 1.00 98.00 186 THR A N 1
ATOM 1372 C CA . THR A 1 186 ? -12.443 2.686 17.784 1.00 98.00 186 THR A CA 1
ATOM 1373 C C . THR A 1 186 ? -12.177 2.474 19.269 1.00 98.00 186 THR A C 1
ATOM 1375 O O . THR A 1 186 ? -13.113 2.191 20.007 1.00 98.00 186 THR A O 1
ATOM 1378 N N . ARG A 1 187 ? -10.942 2.701 19.738 1.00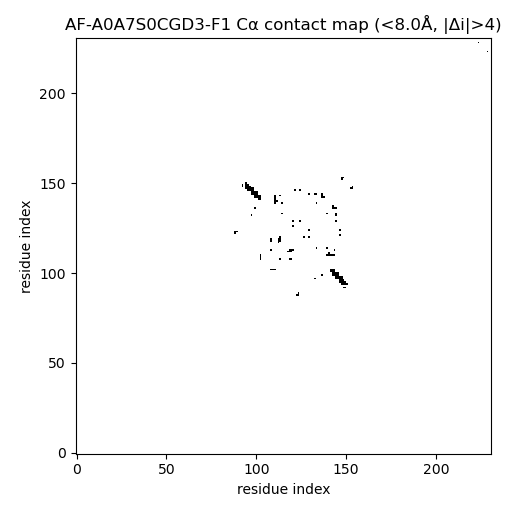 97.38 187 ARG A N 1
ATOM 1379 C CA . ARG A 1 187 ? -10.612 2.600 21.171 1.00 97.38 187 ARG A CA 1
ATOM 1380 C C . ARG A 1 187 ? -11.431 3.572 22.022 1.00 97.38 187 ARG A C 1
ATOM 1382 O O . ARG A 1 187 ? -11.908 3.198 23.087 1.00 97.38 187 ARG A O 1
ATOM 1389 N N . GLY A 1 188 ? -11.613 4.810 21.558 1.00 97.62 188 GLY A N 1
ATOM 1390 C CA . GLY A 1 188 ? -12.461 5.790 22.244 1.00 97.62 188 GLY A CA 1
ATOM 1391 C C . GLY A 1 188 ? -13.923 5.340 22.329 1.00 97.62 188 GLY A C 1
ATOM 1392 O O . GLY A 1 188 ? -14.546 5.446 23.384 1.00 97.62 188 GLY A O 1
ATOM 1393 N N . SER A 1 189 ? -14.459 4.782 21.242 1.00 97.81 189 SER A N 1
ATOM 1394 C CA . SER A 1 189 ? -15.814 4.227 21.210 1.00 97.81 189 SER A CA 1
ATOM 1395 C C . SER A 1 189 ? -15.969 2.999 22.107 1.00 97.81 189 SER A C 1
ATOM 1397 O O . SER A 1 189 ? -16.985 2.883 22.782 1.00 97.81 189 SER A O 1
ATOM 1399 N N . GLU A 1 190 ? -14.979 2.107 22.165 1.00 97.88 190 GLU A N 1
ATOM 1400 C CA . GLU A 1 190 ? -14.996 0.936 23.052 1.00 97.88 190 GLU A CA 1
ATOM 1401 C C . GLU A 1 190 ? -15.083 1.341 24.528 1.00 97.88 190 GLU A C 1
ATOM 1403 O O . GLU A 1 190 ? -15.894 0.786 25.270 1.00 97.88 190 GLU A O 1
ATOM 1408 N N . VAL A 1 191 ? -14.311 2.353 24.942 1.00 97.88 191 VAL A N 1
ATOM 1409 C CA . VAL A 1 191 ? -14.377 2.903 26.307 1.00 97.88 191 VAL A CA 1
ATOM 1410 C C . VAL A 1 191 ? -15.766 3.477 26.594 1.00 97.88 191 VAL A C 1
ATOM 1412 O O . VAL A 1 191 ? -16.376 3.123 27.601 1.00 97.88 191 VAL A O 1
ATOM 1415 N N . MET A 1 192 ? -16.308 4.290 25.682 1.00 98.12 192 MET A N 1
ATOM 1416 C CA . MET A 1 192 ? -17.644 4.880 25.832 1.00 98.12 192 MET A CA 1
ATOM 1417 C C . MET A 1 192 ? -18.746 3.813 25.922 1.00 98.12 192 MET A C 1
ATOM 1419 O O . MET A 1 192 ? -19.662 3.925 26.736 1.00 98.12 192 MET A O 1
ATOM 1423 N N . VAL A 1 193 ? -18.662 2.753 25.113 1.00 97.94 193 VAL A N 1
ATOM 1424 C CA . VAL A 1 193 ? -19.599 1.623 25.185 1.00 97.94 193 VAL A CA 1
ATOM 1425 C C . VAL A 1 193 ? -19.507 0.935 26.547 1.00 97.94 193 VAL A C 1
ATOM 1427 O O . VAL A 1 193 ? -20.546 0.609 27.124 1.00 97.94 193 VAL A O 1
ATOM 1430 N N . GLY A 1 194 ? -18.298 0.755 27.083 1.00 97.69 194 GLY A N 1
ATOM 1431 C CA . GLY A 1 194 ? -18.090 0.227 28.432 1.00 97.69 194 GLY A CA 1
ATOM 1432 C C . GLY A 1 194 ? -18.783 1.072 29.505 1.00 97.69 194 GLY A C 1
ATOM 1433 O O . GLY A 1 194 ? -19.559 0.542 30.301 1.00 97.69 194 GLY A O 1
ATOM 1434 N N . GLU A 1 195 ? -18.590 2.392 29.482 1.00 97.62 195 GLU A N 1
ATOM 1435 C CA . GLU A 1 195 ? -19.210 3.319 30.440 1.00 97.62 195 GLU A CA 1
ATOM 1436 C C . GLU A 1 195 ? -20.746 3.275 30.386 1.00 97.62 195 GLU A C 1
ATOM 1438 O O . GLU A 1 195 ? -21.408 3.150 31.421 1.00 97.62 195 GLU A O 1
ATOM 1443 N N . ILE A 1 196 ? -21.327 3.287 29.181 1.00 97.75 196 ILE A N 1
ATOM 1444 C CA . ILE A 1 196 ? -22.782 3.198 28.984 1.00 97.75 196 ILE A CA 1
ATOM 1445 C C . ILE A 1 196 ? -23.327 1.861 29.510 1.00 97.75 196 ILE A C 1
ATOM 1447 O O . ILE A 1 196 ? -24.402 1.815 30.116 1.00 97.75 196 ILE A O 1
ATOM 1451 N N . GLN A 1 197 ? -22.601 0.755 29.315 1.00 97.94 197 GLN A N 1
ATOM 1452 C CA . GLN A 1 197 ? -23.002 -0.555 29.837 1.00 97.94 197 GLN A CA 1
ATOM 1453 C C . GLN A 1 197 ? -22.981 -0.601 31.371 1.00 97.94 197 GLN A C 1
ATOM 1455 O O . GLN A 1 197 ? -23.891 -1.171 31.993 1.00 97.94 197 GLN A O 1
ATOM 1460 N N . GLU A 1 198 ? -21.980 0.013 32.001 1.00 97.69 198 GLU A N 1
ATOM 1461 C CA . GLU A 1 198 ? -21.898 0.120 33.457 1.00 97.69 198 GLU A CA 1
ATOM 1462 C C . GLU A 1 198 ? -23.013 0.994 34.033 1.00 97.69 198 GLU A C 1
ATOM 1464 O O . GLU A 1 198 ? -23.666 0.609 35.015 1.00 97.69 198 GLU A O 1
ATOM 1469 N N . GLU A 1 199 ? -23.269 2.148 33.415 1.00 97.94 199 GLU A N 1
ATOM 1470 C CA . GLU A 1 199 ? -24.354 3.043 33.805 1.00 97.94 199 GLU A CA 1
ATOM 1471 C C . GLU A 1 199 ? -25.716 2.364 33.629 1.00 97.94 199 GLU A C 1
ATOM 1473 O O . GLU A 1 199 ? -26.523 2.355 34.564 1.00 97.94 199 GLU A O 1
ATOM 1478 N N . GLY A 1 200 ? -25.941 1.681 32.505 1.00 98.06 200 GLY A N 1
ATOM 1479 C CA . GLY A 1 200 ? -27.146 0.888 32.267 1.00 98.06 200 GLY A CA 1
ATOM 1480 C C . GLY A 1 200 ? -27.346 -0.203 33.325 1.00 98.06 200 GLY A C 1
ATOM 1481 O O . GLY A 1 200 ? -28.444 -0.375 33.863 1.00 98.06 200 GLY A O 1
ATOM 1482 N N . SER A 1 201 ? -26.273 -0.898 33.712 1.00 97.62 201 SER A N 1
ATOM 1483 C CA . SER A 1 201 ? -26.304 -1.916 34.773 1.00 97.62 201 SER A CA 1
ATOM 1484 C C . SER A 1 201 ? -26.569 -1.318 36.159 1.00 97.62 201 SER A C 1
ATOM 1486 O O . SER A 1 201 ? -27.222 -1.933 37.009 1.00 97.62 201 SER A O 1
ATOM 1488 N N . ARG A 1 202 ? -26.079 -0.104 36.423 1.00 97.81 202 ARG A N 1
ATOM 1489 C CA . ARG A 1 202 ? -26.354 0.648 37.655 1.00 97.81 202 ARG A CA 1
ATOM 1490 C C . ARG A 1 202 ? -27.807 1.120 37.706 1.00 97.81 202 ARG A C 1
ATOM 1492 O O . ARG A 1 202 ? -28.463 0.929 38.731 1.00 97.81 202 ARG A O 1
ATOM 1499 N N . GLY A 1 203 ? -28.317 1.675 36.608 1.00 98.00 203 GLY A N 1
ATOM 1500 C CA . GLY A 1 203 ? -29.710 2.086 36.450 1.00 98.00 203 GLY A CA 1
ATOM 1501 C C . GLY A 1 203 ? -30.670 0.918 36.663 1.00 98.00 203 GLY A C 1
ATOM 1502 O O . GLY A 1 203 ? -31.580 1.018 37.485 1.00 98.00 203 GLY A O 1
ATOM 1503 N N . ARG A 1 204 ? -30.397 -0.236 36.038 1.00 97.94 204 ARG A N 1
ATOM 1504 C CA . ARG A 1 204 ? -31.189 -1.465 36.212 1.00 97.94 204 ARG A CA 1
ATOM 1505 C C . ARG A 1 204 ? -31.241 -1.926 37.671 1.00 97.94 204 ARG A C 1
ATOM 1507 O O . ARG A 1 204 ? -32.317 -2.235 38.173 1.00 97.94 204 ARG A O 1
ATOM 1514 N N . ARG A 1 205 ? -30.107 -1.923 38.383 1.00 97.94 205 ARG A N 1
ATOM 1515 C CA . ARG A 1 205 ? -30.059 -2.280 39.816 1.00 97.94 205 ARG A CA 1
ATOM 1516 C C . ARG A 1 205 ? -30.881 -1.327 40.686 1.00 97.94 205 ARG A C 1
ATOM 1518 O O . ARG A 1 205 ? -31.604 -1.775 41.578 1.00 97.94 205 ARG A O 1
ATOM 1525 N N . ARG A 1 206 ? -30.800 -0.019 40.420 1.00 98.00 206 ARG A N 1
ATOM 1526 C CA . ARG A 1 206 ? -31.601 0.994 41.127 1.00 98.00 206 ARG A CA 1
ATOM 1527 C C . ARG A 1 206 ? -33.093 0.806 40.862 1.00 98.00 206 ARG A C 1
ATOM 1529 O O . ARG A 1 206 ? -33.864 0.802 41.815 1.00 98.00 206 ARG A O 1
ATOM 1536 N N . LEU A 1 207 ? -33.476 0.576 39.606 1.00 98.06 207 LEU A N 1
ATOM 1537 C CA . LEU A 1 207 ? -34.858 0.305 39.221 1.00 98.06 207 LEU A CA 1
ATOM 1538 C C . LEU A 1 207 ? -35.409 -0.932 39.937 1.00 98.06 207 LEU A C 1
ATOM 1540 O O . LEU A 1 207 ? -36.439 -0.828 40.592 1.00 98.06 207 LEU A O 1
ATOM 1544 N N . LEU A 1 208 ? -34.695 -2.063 39.901 1.00 97.69 208 LEU A N 1
ATOM 1545 C CA . LEU A 1 208 ? -35.103 -3.283 40.612 1.00 97.69 208 LEU A CA 1
ATOM 1546 C C . LEU A 1 208 ? -35.252 -3.050 42.122 1.00 97.69 208 LEU A C 1
ATOM 1548 O O . LEU A 1 208 ? -36.193 -3.543 42.736 1.00 97.69 208 LEU A O 1
ATOM 1552 N N . THR A 1 209 ? -34.364 -2.253 42.723 1.00 97.88 209 THR A N 1
ATOM 1553 C CA . THR A 1 209 ? -34.461 -1.891 44.147 1.00 97.88 209 THR A CA 1
ATOM 1554 C C . THR A 1 209 ? -35.725 -1.081 44.439 1.00 97.88 209 THR A C 1
ATOM 1556 O O . THR A 1 209 ? -36.382 -1.316 45.451 1.00 97.88 209 THR A O 1
ATOM 1559 N N . VAL A 1 210 ? -36.077 -0.129 43.569 1.00 98.06 210 VAL A N 1
ATOM 1560 C CA . VAL A 1 210 ? -37.305 0.669 43.706 1.00 98.06 210 VAL A CA 1
ATOM 1561 C C . VAL A 1 210 ? -38.540 -0.202 43.495 1.00 98.06 210 VAL A C 1
ATOM 1563 O O . VAL A 1 210 ? -39.426 -0.173 44.340 1.00 98.06 210 VAL A O 1
ATOM 1566 N N . MET A 1 211 ? -38.574 -1.022 42.441 1.00 96.88 211 MET A N 1
ATOM 1567 C CA . MET A 1 211 ? -39.680 -1.949 42.170 1.00 96.88 211 MET A CA 1
ATOM 1568 C C . MET A 1 211 ? -39.908 -2.900 43.346 1.00 96.88 211 MET A C 1
ATOM 1570 O O . MET A 1 211 ? -41.034 -3.022 43.812 1.00 96.88 211 MET A O 1
ATOM 1574 N N . LYS A 1 212 ? -38.836 -3.477 43.905 1.00 95.12 212 LYS A N 1
ATOM 1575 C CA . LYS A 1 212 ? -38.914 -4.304 45.115 1.00 95.12 212 LYS A CA 1
ATOM 1576 C C . LYS A 1 212 ? -39.539 -3.545 46.285 1.00 95.12 212 LYS A C 1
ATOM 1578 O O . LYS A 1 212 ? -40.409 -4.077 46.962 1.00 95.12 212 LYS A O 1
ATOM 1583 N N . LYS A 1 213 ? -39.094 -2.313 46.552 1.00 96.56 213 LYS A N 1
ATOM 1584 C CA . LYS A 1 213 ? -39.638 -1.501 47.654 1.00 96.56 213 LYS A CA 1
ATOM 1585 C C . LYS A 1 213 ? -41.115 -1.170 47.446 1.00 96.56 213 LYS A C 1
ATOM 1587 O O . LYS A 1 213 ? -41.874 -1.234 48.404 1.00 96.56 213 LYS A O 1
ATOM 1592 N N . VAL A 1 214 ? -41.509 -0.820 46.223 1.00 96.25 214 VAL A N 1
ATOM 1593 C CA . VAL A 1 214 ? -42.907 -0.528 45.879 1.00 96.25 214 VAL A CA 1
ATOM 1594 C C . VAL A 1 214 ? -43.776 -1.767 46.066 1.00 96.25 214 VAL A C 1
ATOM 1596 O O . VAL A 1 214 ? -44.835 -1.653 46.673 1.00 96.25 214 VAL A O 1
ATOM 1599 N N . GLU A 1 215 ? -43.315 -2.938 45.626 1.00 91.81 215 GLU A N 1
ATOM 1600 C CA . GLU A 1 215 ? -44.071 -4.183 45.778 1.00 91.81 215 GLU A CA 1
ATOM 1601 C C . GLU A 1 215 ? -44.222 -4.580 47.249 1.00 91.81 215 GLU A C 1
ATOM 1603 O O . GLU A 1 215 ? -45.325 -4.852 47.703 1.00 91.81 215 GLU A O 1
ATOM 1608 N N . VAL A 1 216 ? -43.153 -4.488 48.047 1.00 91.62 216 VAL A N 1
ATOM 1609 C CA . VAL A 1 216 ? -43.223 -4.746 49.497 1.00 91.62 216 VAL A CA 1
ATOM 1610 C C . VAL A 1 216 ? -44.197 -3.793 50.197 1.00 91.62 216 VAL A C 1
ATOM 1612 O O . VAL A 1 216 ? -44.936 -4.214 51.083 1.00 91.62 216 VAL A O 1
ATOM 1615 N N . LEU A 1 217 ? -44.218 -2.512 49.813 1.00 93.19 217 LEU A N 1
ATOM 1616 C CA . LEU A 1 217 ? -45.173 -1.544 50.360 1.00 93.19 217 LEU A CA 1
ATOM 1617 C C . LEU A 1 217 ? -46.609 -1.823 49.899 1.00 93.19 217 LEU A C 1
ATOM 1619 O O . LEU A 1 217 ? -47.540 -1.620 50.673 1.00 93.19 217 LEU A O 1
ATOM 1623 N N . ARG A 1 218 ? -46.796 -2.295 48.662 1.00 90.38 218 ARG A N 1
ATOM 1624 C CA . ARG A 1 218 ? -48.101 -2.695 48.123 1.00 90.38 218 ARG A CA 1
ATOM 1625 C C . ARG A 1 218 ? -48.647 -3.933 48.837 1.00 90.38 218 ARG A C 1
ATOM 1627 O O . ARG A 1 218 ? -49.834 -3.971 49.143 1.00 90.38 218 ARG A O 1
ATOM 1634 N N . CYS A 1 219 ? -47.787 -4.909 49.115 1.00 86.94 219 CYS A N 1
ATOM 1635 C CA . CYS A 1 219 ? -48.123 -6.161 49.792 1.00 86.94 219 CYS A CA 1
ATOM 1636 C C . CYS A 1 219 ? -48.086 -6.053 51.327 1.00 86.94 219 CYS A C 1
ATOM 1638 O O . CYS A 1 219 ? -48.259 -7.053 52.024 1.00 86.94 219 CYS A O 1
ATOM 1640 N N . LEU A 1 220 ? -47.865 -4.859 51.886 1.00 88.81 220 LEU A N 1
ATOM 1641 C CA . LEU A 1 220 ? -47.793 -4.669 53.331 1.00 88.81 220 LEU A CA 1
ATOM 1642 C C . LEU A 1 220 ? -49.143 -5.041 53.976 1.00 88.81 220 LEU A C 1
ATOM 1644 O O . LEU A 1 220 ? -50.172 -4.452 53.653 1.00 88.81 220 LEU A O 1
ATOM 1648 N N . ASN A 1 221 ? -49.129 -5.994 54.911 1.00 84.56 221 ASN A N 1
ATOM 1649 C CA . ASN A 1 221 ? -50.307 -6.589 55.568 1.00 84.56 221 ASN A CA 1
ATOM 1650 C C . ASN A 1 221 ? -51.179 -7.518 54.698 1.00 84.56 221 ASN A C 1
ATOM 1652 O O . ASN A 1 221 ? -52.269 -7.890 55.135 1.00 84.56 221 ASN A O 1
ATOM 1656 N N . LEU A 1 222 ? -50.718 -7.933 53.514 1.00 87.69 222 LEU A N 1
ATOM 1657 C CA . LEU A 1 222 ? -51.339 -9.032 52.773 1.00 87.69 222 LEU A CA 1
ATOM 1658 C C . LEU A 1 222 ? -50.633 -10.361 53.106 1.00 87.69 222 LEU A C 1
ATOM 1660 O O . LEU A 1 222 ? -49.424 -10.368 53.347 1.00 87.69 222 LEU A O 1
ATOM 1664 N N . PRO A 1 223 ? -51.363 -11.492 53.160 1.00 84.94 223 PRO A N 1
ATOM 1665 C CA . PRO A 1 223 ? -50.735 -12.802 53.292 1.00 84.94 223 PRO A CA 1
ATOM 1666 C C . PRO A 1 223 ? -49.890 -13.106 52.048 1.00 84.94 223 PRO A C 1
ATOM 1668 O O . PRO A 1 223 ? -50.277 -12.729 50.941 1.00 84.94 223 PRO A O 1
ATOM 1671 N N . LEU A 1 224 ? -48.767 -13.810 52.234 1.00 83.00 224 LEU A N 1
ATOM 1672 C CA . LEU A 1 224 ? -47.904 -14.235 51.127 1.00 83.00 224 LEU A CA 1
ATOM 1673 C C . LEU A 1 224 ? -48.720 -15.009 50.086 1.00 83.00 224 LEU A C 1
ATOM 1675 O O . LEU A 1 224 ? -49.448 -15.950 50.417 1.00 83.00 224 LEU A O 1
ATOM 1679 N N . THR A 1 225 ? -48.584 -14.616 48.826 1.00 82.69 225 THR A N 1
ATOM 1680 C CA . THR A 1 225 ? -49.226 -15.301 47.702 1.00 82.69 225 THR A CA 1
ATOM 1681 C C . THR A 1 225 ? -48.376 -16.485 47.242 1.00 82.69 225 THR A C 1
ATOM 1683 O O . THR A 1 225 ? -47.156 -16.476 47.374 1.00 82.69 225 THR A O 1
ATOM 1686 N N . GLN A 1 226 ? -48.995 -17.539 46.695 1.00 79.62 226 GLN A N 1
ATOM 1687 C CA . GLN A 1 226 ? -48.262 -18.772 46.351 1.00 79.62 226 GLN A CA 1
ATOM 1688 C C . GLN A 1 226 ? -47.157 -18.558 45.303 1.00 79.62 226 GLN A C 1
ATOM 1690 O O . GLN A 1 226 ? -46.119 -19.199 45.390 1.00 79.62 226 GLN A O 1
ATOM 1695 N N . GLY A 1 227 ? -47.322 -17.597 44.387 1.00 80.56 227 GLY A N 1
ATOM 1696 C CA . GLY A 1 227 ? -46.272 -17.238 43.426 1.00 80.56 227 GLY A CA 1
ATOM 1697 C C . GLY A 1 227 ? -45.028 -16.609 44.066 1.00 80.56 227 GLY A C 1
ATOM 1698 O O . GLY A 1 227 ? -43.941 -16.739 43.522 1.00 80.56 227 GLY A O 1
ATOM 1699 N N . GLU A 1 228 ? -45.154 -15.974 45.237 1.00 81.06 228 GLU A N 1
ATOM 1700 C CA . GLU A 1 228 ? -44.006 -15.457 46.000 1.00 81.06 228 GLU A CA 1
ATOM 1701 C C . GLU A 1 228 ? -43.270 -16.567 46.759 1.00 81.06 228 GLU A C 1
ATOM 1703 O O . GLU A 1 228 ? -42.105 -16.395 47.096 1.00 81.06 228 GLU A O 1
ATOM 1708 N N . MET A 1 229 ? -43.925 -17.699 47.040 1.00 81.31 229 MET A N 1
ATOM 1709 C CA . MET A 1 229 ? -43.280 -18.848 47.686 1.00 81.31 229 MET A CA 1
ATOM 1710 C C . MET A 1 229 ? -42.383 -19.647 46.731 1.00 81.31 229 MET A C 1
ATOM 1712 O O . MET A 1 229 ? -41.530 -20.403 47.193 1.00 81.31 229 MET A O 1
ATOM 1716 N N . GLU A 1 230 ? -42.598 -19.514 45.423 1.00 85.75 230 GLU A N 1
ATOM 1717 C CA . GLU A 1 230 ? -41.855 -20.223 44.373 1.00 85.75 230 GLU A CA 1
ATOM 1718 C C . GLU A 1 230 ? -40.655 -19.418 43.825 1.00 85.75 230 GLU A C 1
ATOM 1720 O O . GLU A 1 230 ? -39.842 -19.974 43.084 1.00 85.75 230 GLU A O 1
ATOM 1725 N N . LEU A 1 231 ? -40.547 -18.128 44.181 1.00 74.06 231 LEU A N 1
ATOM 1726 C CA . LEU A 1 231 ? -39.525 -17.161 43.739 1.00 74.06 231 LEU A CA 1
ATOM 1727 C C . LEU A 1 231 ? -38.344 -17.049 44.715 1.00 74.06 231 LEU A C 1
ATOM 1729 O O . LEU A 1 231 ? -37.203 -16.892 44.218 1.00 74.06 231 LEU A O 1
#

pLDDT: mean 76.47, std 20.85, range [31.94, 98.38]